Protein AF-A0AAW1C4V3-F1 (afdb_monomer)

Organism: Crotalus adamanteus (NCBI:txid8729)

Solvent-accessible surface area (backbone atoms only — not comparable to full-atom values): 16218 Å² total; per-residue (Å²): 85,80,80,90,47,71,68,59,51,56,67,64,69,39,102,79,57,59,63,46,60,39,39,24,52,66,49,47,48,76,73,85,90,44,82,65,49,53,58,52,45,25,56,38,33,76,68,64,26,44,40,34,35,17,32,69,50,97,69,70,46,20,48,95,72,82,42,87,62,58,62,60,48,71,76,59,78,68,81,72,87,81,84,70,80,82,75,85,78,47,64,56,76,26,59,37,40,73,39,30,50,23,50,64,67,54,46,45,52,49,48,56,56,48,70,70,47,79,97,59,52,72,69,55,40,55,56,52,71,70,44,62,86,83,78,56,35,73,76,71,71,81,83,58,72,88,52,48,82,76,54,53,54,68,60,49,50,30,56,76,69,64,55,86,51,70,66,59,45,48,51,54,44,62,69,46,31,16,52,54,36,26,53,25,24,54,72,50,36,55,66,36,45,50,39,42,42,76,75,68,34,59,70,61,40,42,28,102,57,36,41,23,20,52,32,36,7,22,43,65,45,26,54,72,40,40,55,48,41,50,74,72,66,37,70,62,78,51,48,25,77,85,65,46,28,26,56,55,34,6,56,78,58,65,20,61,76,40,37,56,52,42,43,76,73,67,44,78,72,54,75,67,52,49,51,50,54,50,51,52,62,66,66,76,111

Radius of gyration: 25.35 Å; Cα contacts (8 Å, |Δi|>4): 396; chains: 1; bounding box: 57×54×71 Å

Mean predicted aligned error: 16.73 Å

Structure (mmCIF, N/CA/C/O backbone):
data_AF-A0AAW1C4V3-F1
#
_entry.id   AF-A0AAW1C4V3-F1
#
loop_
_atom_site.group_PDB
_atom_site.id
_atom_site.type_symbol
_atom_site.label_atom_id
_atom_site.label_alt_id
_atom_site.label_comp_id
_atom_site.label_asym_id
_atom_site.label_entity_id
_atom_site.label_seq_id
_atom_site.pdbx_PDB_ins_code
_atom_site.Cartn_x
_atom_site.Cartn_y
_atom_site.Cartn_z
_atom_site.occupancy
_atom_site.B_iso_or_equiv
_atom_site.auth_seq_id
_atom_site.auth_comp_id
_atom_site.auth_asym_id
_atom_site.auth_atom_id
_atom_site.pdbx_PDB_model_num
ATOM 1 N N . MET A 1 1 ? -6.546 4.460 35.715 1.00 54.09 1 MET A N 1
ATOM 2 C CA . MET A 1 1 ? -6.181 3.823 37.012 1.00 54.09 1 MET A CA 1
ATOM 3 C C . MET A 1 1 ? -4.949 2.940 36.876 1.00 54.09 1 MET A C 1
ATOM 5 O O . MET A 1 1 ? -4.775 2.319 35.832 1.00 54.09 1 MET A O 1
ATOM 9 N N . GLN A 1 2 ? -4.152 2.838 37.946 1.00 54.38 2 GLN A N 1
ATOM 10 C CA . GLN A 1 2 ? -2.926 2.036 38.024 1.00 54.38 2 GLN A CA 1
ATOM 11 C C . GLN A 1 2 ? -3.160 0.802 38.910 1.00 54.38 2 GLN A C 1
ATOM 13 O O . GLN A 1 2 ? -3.511 0.934 40.081 1.00 54.38 2 GLN A O 1
ATOM 18 N N . PHE A 1 3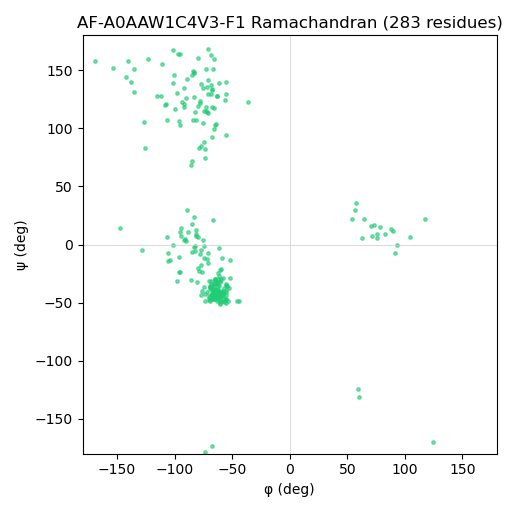 ? -2.979 -0.400 38.362 1.00 60.09 3 PHE A N 1
ATOM 19 C CA . PHE A 1 3 ? -3.093 -1.642 39.128 1.00 60.09 3 PHE A CA 1
ATOM 20 C C . PHE A 1 3 ? -1.719 -2.077 39.642 1.00 60.09 3 PHE A C 1
ATOM 22 O O . PHE A 1 3 ? -0.805 -2.289 38.848 1.00 60.09 3 PHE A O 1
ATOM 29 N N . SER A 1 4 ? -1.576 -2.231 40.961 1.00 58.94 4 SER A N 1
ATOM 30 C CA . SER A 1 4 ? -0.348 -2.739 41.591 1.00 58.94 4 SER A CA 1
ATOM 31 C C . SER A 1 4 ? -0.481 -4.176 42.108 1.00 58.94 4 SER A C 1
ATOM 33 O O . SER A 1 4 ? 0.518 -4.778 42.493 1.00 58.94 4 SER A O 1
ATOM 35 N N . SER A 1 5 ? -1.689 -4.762 42.091 1.00 67.81 5 SER A N 1
ATOM 36 C CA . SER A 1 5 ? -1.921 -6.171 42.451 1.00 67.81 5 SER A CA 1
ATOM 37 C C . SER A 1 5 ? -3.166 -6.777 41.784 1.00 67.81 5 SER A C 1
ATOM 39 O O . SER A 1 5 ? -4.162 -6.088 41.549 1.00 67.81 5 SER A O 1
ATOM 41 N N . SER A 1 6 ? -3.165 -8.099 41.561 1.00 70.00 6 SER A N 1
ATOM 42 C CA . SER A 1 6 ? -4.312 -8.840 40.998 1.00 70.00 6 SER A CA 1
ATOM 43 C C . SER A 1 6 ? -5.566 -8.792 41.885 1.00 70.00 6 SER A C 1
ATOM 45 O O . SER A 1 6 ? -6.692 -8.903 41.398 1.00 70.00 6 SER A O 1
ATOM 47 N N . LYS A 1 7 ? -5.396 -8.572 43.196 1.00 76.75 7 LYS A N 1
ATOM 48 C CA . LYS A 1 7 ? -6.498 -8.397 44.153 1.00 76.75 7 LYS A CA 1
ATOM 49 C C . LYS A 1 7 ? -7.286 -7.110 43.894 1.00 76.75 7 LYS A C 1
ATOM 51 O O . LYS A 1 7 ? -8.512 -7.138 43.937 1.00 76.75 7 LYS A O 1
ATOM 56 N N . GLN A 1 8 ? -6.601 -6.007 43.590 1.00 76.00 8 GLN A N 1
ATOM 57 C CA . GLN A 1 8 ? -7.248 -4.735 43.249 1.00 76.00 8 GLN A CA 1
ATOM 58 C C . GLN A 1 8 ? -7.999 -4.830 41.921 1.00 76.00 8 GLN A C 1
ATOM 60 O O . GLN A 1 8 ? -9.131 -4.370 41.830 1.00 76.00 8 GLN A O 1
ATOM 65 N N . VAL A 1 9 ? -7.400 -5.490 40.925 1.00 76.38 9 VAL A N 1
ATOM 66 C CA . VAL A 1 9 ? -8.031 -5.736 39.619 1.00 76.38 9 VAL A CA 1
ATOM 67 C C . VAL A 1 9 ? -9.339 -6.511 39.796 1.00 76.38 9 VAL A C 1
ATOM 69 O O . VAL A 1 9 ? -10.378 -6.083 39.306 1.00 76.38 9 VAL A O 1
ATOM 72 N N . ARG A 1 10 ? -9.323 -7.604 40.574 1.00 79.31 10 ARG A N 1
ATOM 73 C CA . ARG A 1 10 ? -10.527 -8.401 40.871 1.00 79.31 10 ARG A CA 1
ATOM 74 C C . ARG A 1 10 ? -11.606 -7.627 41.620 1.00 79.31 10 ARG A C 1
ATOM 76 O O . ARG A 1 10 ? -12.776 -7.778 41.297 1.00 79.31 10 ARG A O 1
ATOM 83 N N . ALA A 1 11 ? -11.226 -6.826 42.613 1.00 79.56 11 ALA A N 1
ATOM 84 C CA . ALA A 1 11 ? -12.180 -6.008 43.359 1.00 79.56 11 ALA A CA 1
ATOM 85 C C . ALA A 1 11 ? -12.836 -4.941 42.470 1.00 79.56 11 ALA A C 1
ATOM 87 O O . ALA A 1 11 ? -14.004 -4.620 42.649 1.00 79.56 11 ALA A O 1
ATOM 88 N N . PHE A 1 12 ? -12.094 -4.415 41.497 1.00 76.06 12 PHE A N 1
ATOM 89 C CA . PHE A 1 12 ? -12.580 -3.366 40.610 1.00 76.06 12 PHE A CA 1
ATOM 90 C C . PHE A 1 12 ? -13.461 -3.897 39.468 1.00 76.06 12 PHE A C 1
ATOM 92 O O . PHE A 1 12 ? -14.406 -3.233 39.054 1.00 76.06 12 PHE A O 1
ATOM 99 N N . LEU A 1 13 ? -13.192 -5.117 38.994 1.00 78.56 13 LEU A N 1
ATOM 100 C CA . LEU A 1 13 ? -13.956 -5.807 37.944 1.00 78.56 13 LEU A CA 1
ATOM 101 C C . LEU A 1 13 ? -15.218 -6.525 38.468 1.00 78.56 13 LEU A C 1
ATOM 103 O O . LEU A 1 13 ? -15.677 -7.493 37.865 1.00 78.56 13 LEU A O 1
ATOM 107 N N . GLN A 1 14 ? -15.769 -6.094 39.605 1.00 76.56 14 GLN A N 1
ATOM 108 C CA . GLN A 1 14 ? -16.994 -6.669 40.169 1.00 76.56 14 GLN A CA 1
ATOM 109 C C . GLN A 1 14 ? -18.251 -6.304 39.354 1.00 76.56 14 GLN A C 1
ATOM 111 O O . GLN A 1 14 ? -18.227 -5.450 38.469 1.00 76.56 14 GLN A O 1
ATOM 116 N N . SER A 1 15 ? -19.357 -6.991 39.658 1.00 63.97 15 SER A N 1
ATOM 117 C CA . SER A 1 15 ? -20.529 -7.254 38.803 1.00 63.97 15 SER A CA 1
ATOM 118 C C . SER A 1 15 ? -21.421 -6.063 38.396 1.00 63.97 15 SER A C 1
ATOM 120 O O . SER A 1 15 ? -22.570 -6.270 38.023 1.00 63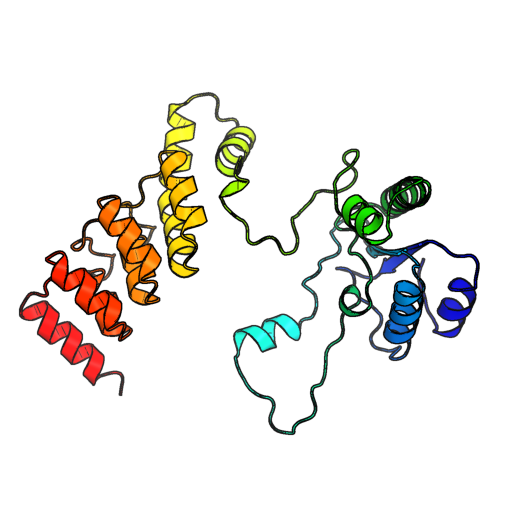.97 15 SER A O 1
ATOM 122 N N . SER A 1 16 ? -20.928 -4.829 38.436 1.00 80.19 16 SER A N 1
ATOM 123 C CA . SER A 1 16 ? -21.631 -3.634 37.937 1.00 80.19 16 SER A CA 1
ATOM 124 C C . SER A 1 16 ? -20.801 -2.784 36.972 1.00 80.19 16 SER A C 1
ATOM 126 O O . SER A 1 16 ? -21.305 -1.802 36.432 1.00 80.19 16 SER A O 1
ATOM 128 N N . MET A 1 17 ? -19.532 -3.130 36.752 1.00 87.94 17 MET A N 1
ATOM 129 C CA . MET A 1 17 ? -18.645 -2.341 35.905 1.00 87.94 17 MET A CA 1
ATOM 130 C C . MET A 1 17 ? -18.892 -2.637 34.421 1.00 87.94 17 MET A C 1
ATOM 132 O O . MET A 1 17 ? -18.679 -3.757 33.973 1.00 87.94 17 MET A O 1
ATOM 136 N N . GLU A 1 18 ? -19.285 -1.628 33.641 1.00 89.56 18 GLU A N 1
ATOM 137 C CA . GLU A 1 18 ? -19.513 -1.769 32.190 1.00 89.56 18 GLU A CA 1
ATOM 138 C C . GLU A 1 18 ? -18.301 -1.349 31.344 1.00 89.56 18 GLU A C 1
ATOM 140 O O . GLU A 1 18 ? -18.129 -1.800 30.208 1.00 89.56 18 GLU A O 1
ATOM 145 N N . GLY A 1 19 ? -17.425 -0.500 31.885 1.00 91.38 19 GLY A N 1
ATOM 146 C CA . GLY A 1 19 ? -16.186 -0.149 31.209 1.00 91.38 19 GLY A CA 1
ATOM 147 C C . GLY A 1 19 ? -15.186 0.619 32.059 1.00 91.38 19 GLY A C 1
ATOM 148 O O . GLY A 1 19 ? -15.529 1.247 33.056 1.00 91.38 19 GLY A O 1
ATOM 149 N N . ILE A 1 20 ? -13.921 0.543 31.648 1.00 91.94 20 ILE A N 1
ATOM 150 C CA . ILE A 1 20 ? -12.759 1.033 32.384 1.00 91.94 20 ILE A CA 1
ATOM 151 C C . ILE A 1 20 ? -11.795 1.740 31.434 1.00 91.94 20 ILE A C 1
ATOM 153 O O . ILE A 1 20 ? -11.514 1.241 30.345 1.00 91.94 20 ILE A O 1
ATOM 157 N N . VAL A 1 21 ? -11.218 2.852 31.896 1.00 92.69 21 VAL A N 1
ATOM 158 C CA . VAL A 1 21 ? -9.992 3.418 31.320 1.00 92.69 21 VAL A CA 1
ATOM 159 C C . VAL A 1 21 ? -8.793 2.939 32.141 1.00 92.69 21 VAL A C 1
ATOM 161 O O . VAL A 1 21 ? -8.577 3.339 33.292 1.00 92.69 21 VAL A O 1
ATOM 164 N N . LEU A 1 22 ? -8.039 2.017 31.554 1.00 90.06 22 LEU A N 1
ATOM 165 C CA . LEU A 1 22 ? -6.793 1.491 32.084 1.00 90.06 22 LEU A CA 1
ATOM 166 C C . LEU A 1 22 ? -5.661 2.447 31.707 1.00 90.06 22 LEU A C 1
ATOM 168 O O . LEU A 1 22 ? -5.491 2.754 30.534 1.00 90.06 22 LEU A O 1
ATOM 172 N N . GLU A 1 23 ? -4.873 2.890 32.685 1.00 89.75 23 GLU A N 1
ATOM 173 C CA . GLU A 1 23 ? -3.726 3.766 32.429 1.00 89.75 23 GLU A CA 1
ATOM 174 C C . GLU A 1 23 ? -2.427 2.981 32.593 1.00 89.75 23 GLU A C 1
ATOM 176 O O . GLU A 1 23 ? -2.023 2.630 33.706 1.00 89.75 23 GLU A O 1
ATOM 181 N N . THR A 1 24 ? -1.778 2.690 31.473 1.00 84.06 24 THR A N 1
ATOM 182 C CA . THR A 1 24 ? -0.553 1.889 31.395 1.00 84.06 24 THR A CA 1
ATOM 183 C C . THR A 1 24 ? 0.694 2.749 31.219 1.00 84.06 24 THR A C 1
ATOM 185 O O . THR A 1 24 ? 0.632 3.945 30.934 1.00 84.06 24 THR A O 1
ATOM 188 N N . TYR A 1 25 ? 1.862 2.135 31.398 1.00 80.19 25 TYR A N 1
ATOM 189 C CA . TYR A 1 25 ? 3.136 2.830 31.252 1.00 80.19 25 TYR A CA 1
ATOM 190 C C . TYR A 1 25 ? 3.589 2.904 29.791 1.00 80.19 25 TYR A C 1
ATOM 192 O O . TYR A 1 25 ? 3.400 1.967 29.006 1.00 80.19 25 TYR A O 1
ATOM 200 N N . GLY A 1 26 ? 4.285 3.994 29.458 1.00 81.19 26 GLY A N 1
ATOM 201 C CA . GLY A 1 26 ? 4.983 4.158 28.186 1.00 81.19 26 GLY A CA 1
ATOM 202 C C . GLY A 1 26 ? 4.041 4.053 26.989 1.00 81.19 26 GLY A C 1
ATOM 203 O O . GLY A 1 26 ? 3.052 4.770 26.901 1.00 81.19 26 GLY A O 1
ATOM 204 N N . SER A 1 27 ? 4.343 3.148 26.066 1.00 75.56 27 SER A N 1
ATOM 205 C CA . SER A 1 27 ? 3.583 2.935 24.831 1.00 75.56 27 SER A CA 1
ATOM 206 C C . SER A 1 27 ? 2.332 2.066 24.997 1.00 75.56 27 SER A C 1
ATOM 208 O O . SER A 1 27 ? 1.767 1.656 23.986 1.00 75.56 27 SER A O 1
ATOM 210 N N . GLY A 1 28 ? 1.881 1.779 26.223 1.00 76.38 28 GLY A N 1
ATOM 211 C CA . GLY A 1 28 ? 0.672 0.983 26.436 1.00 76.38 28 GLY A CA 1
ATOM 212 C C . GLY A 1 28 ? 0.865 -0.337 27.177 1.00 76.38 28 GLY A C 1
ATOM 213 O O . GLY A 1 28 ? 0.062 -1.240 26.965 1.00 76.38 28 GLY A O 1
ATOM 214 N N . ASN A 1 29 ? 1.932 -0.510 27.962 1.00 75.44 29 ASN A N 1
ATOM 215 C CA . ASN A 1 29 ? 2.383 -1.836 28.404 1.00 75.44 29 ASN A CA 1
ATOM 216 C C . ASN A 1 29 ? 1.739 -2.311 29.717 1.00 75.44 29 ASN A C 1
ATOM 218 O O . ASN A 1 29 ? 1.590 -1.543 30.671 1.00 75.44 29 ASN A O 1
ATOM 222 N N . ALA A 1 30 ? 1.441 -3.611 29.798 1.00 69.88 30 ALA A N 1
ATOM 223 C CA . ALA A 1 30 ? 1.063 -4.270 31.047 1.00 69.88 30 ALA A CA 1
ATOM 224 C C . ALA A 1 30 ? 2.300 -4.684 31.866 1.00 69.88 30 ALA A C 1
ATOM 226 O O . ALA A 1 30 ? 3.319 -5.058 31.280 1.00 69.88 30 ALA A O 1
ATOM 227 N N . PRO A 1 31 ? 2.216 -4.685 33.210 1.00 65.94 31 PRO A N 1
ATOM 228 C CA . PRO A 1 31 ? 3.229 -5.303 34.058 1.00 65.94 31 PRO A CA 1
ATOM 229 C C . PRO A 1 31 ? 3.430 -6.785 33.705 1.00 65.94 31 PRO A C 1
ATOM 231 O O . PRO A 1 31 ? 2.490 -7.576 33.737 1.00 65.94 31 PRO A O 1
ATOM 234 N N . ASN A 1 32 ? 4.670 -7.171 33.407 1.00 61.94 32 ASN A N 1
ATOM 235 C CA . ASN A 1 32 ? 5.072 -8.551 33.098 1.00 61.94 32 ASN A CA 1
ATOM 236 C C . ASN A 1 32 ? 5.307 -9.418 34.351 1.00 61.94 32 ASN A C 1
ATOM 238 O O . ASN A 1 32 ? 5.537 -10.617 34.245 1.00 61.94 32 ASN A O 1
ATOM 242 N N . ASN A 1 33 ? 5.246 -8.819 35.540 1.00 59.06 33 ASN A N 1
ATOM 243 C CA . ASN A 1 33 ? 5.406 -9.485 36.832 1.00 59.06 33 ASN A CA 1
ATOM 244 C C . ASN A 1 33 ? 4.078 -10.001 37.424 1.00 59.06 33 ASN A C 1
ATOM 246 O O . ASN A 1 33 ? 4.072 -10.524 38.537 1.00 59.06 33 ASN A O 1
ATOM 250 N N . CYS A 1 34 ? 2.956 -9.850 36.708 1.00 64.19 34 CYS A N 1
ATOM 251 C CA . CYS A 1 34 ? 1.637 -10.307 37.139 1.00 64.19 34 CYS A CA 1
ATOM 252 C C . CYS A 1 34 ? 1.005 -11.208 36.059 1.00 64.19 34 CYS A C 1
ATOM 254 O O . CYS A 1 34 ? 0.211 -10.722 35.253 1.00 64.19 34 CYS A O 1
ATOM 256 N N . PRO A 1 35 ? 1.344 -12.511 36.018 1.00 63.28 35 PRO A N 1
ATOM 257 C CA . PRO A 1 35 ? 0.886 -13.418 34.960 1.00 63.28 35 PRO A CA 1
ATOM 258 C C . PRO A 1 35 ? -0.644 -13.551 34.900 1.00 63.28 35 PRO A C 1
ATOM 260 O O . PRO A 1 35 ? -1.210 -13.658 33.822 1.00 63.28 35 PRO A O 1
ATOM 263 N N . GLU A 1 36 ? -1.333 -13.434 36.039 1.00 77.56 36 GLU A N 1
ATOM 264 C CA . GLU A 1 36 ? -2.801 -13.498 36.108 1.00 77.56 36 GLU A CA 1
ATOM 265 C C . GLU A 1 36 ? -3.512 -12.236 35.583 1.00 77.56 36 GLU A C 1
ATOM 267 O O . GLU A 1 36 ? -4.736 -12.229 35.449 1.00 77.56 36 GLU A O 1
ATOM 272 N N . LEU A 1 37 ? -2.792 -11.133 35.340 1.00 78.69 37 LEU A N 1
ATOM 273 C CA . LEU A 1 37 ? -3.410 -9.863 34.955 1.00 78.69 37 LEU A CA 1
ATOM 274 C C . LEU A 1 37 ? -4.115 -9.966 33.600 1.00 78.69 37 LEU A C 1
ATOM 276 O O . LEU A 1 37 ? -5.249 -9.508 33.475 1.00 78.69 37 LEU A O 1
ATOM 280 N N . LEU A 1 38 ? -3.464 -10.570 32.604 1.00 79.06 38 LEU A N 1
ATOM 281 C CA . LEU A 1 38 ? -4.043 -10.730 31.268 1.00 79.06 38 LEU A CA 1
ATOM 282 C C . LEU A 1 38 ? -5.283 -11.626 31.306 1.00 79.06 38 LEU A C 1
ATOM 284 O O . LEU A 1 38 ? -6.299 -11.261 30.721 1.00 79.06 38 LEU A O 1
ATOM 288 N N . ASP A 1 39 ? -5.251 -12.710 32.082 1.00 83.44 39 ASP A N 1
ATOM 289 C CA . ASP A 1 39 ? -6.407 -13.589 32.287 1.00 83.44 39 ASP A CA 1
ATOM 290 C C . ASP A 1 39 ? -7.585 -12.866 32.947 1.00 83.44 39 ASP A C 1
ATOM 292 O O . ASP A 1 39 ? -8.742 -13.091 32.592 1.00 83.44 39 ASP A O 1
ATOM 296 N N . LEU A 1 40 ? -7.316 -11.991 33.919 1.00 85.75 40 LEU A N 1
ATOM 297 C CA . LEU A 1 40 ? -8.353 -11.194 34.575 1.00 85.75 40 LEU A CA 1
ATOM 298 C C . LEU A 1 40 ? -8.987 -10.183 33.621 1.00 85.75 40 LEU A C 1
ATOM 300 O O . LEU A 1 40 ? -10.210 -10.044 33.601 1.00 85.75 40 LEU A O 1
ATOM 304 N N . LEU A 1 41 ? -8.165 -9.499 32.825 1.00 86.56 41 LEU A N 1
ATOM 305 C CA . LEU A 1 41 ? -8.641 -8.556 31.815 1.00 86.56 41 LEU A CA 1
ATOM 306 C C . LEU A 1 41 ? -9.434 -9.280 30.723 1.00 86.56 41 LEU A C 1
ATOM 308 O O . LEU A 1 41 ? -10.502 -8.803 30.353 1.00 86.56 41 LEU A O 1
ATOM 312 N N . ARG A 1 42 ? -8.976 -10.459 30.288 1.00 87.31 42 ARG A N 1
ATOM 313 C CA . ARG A 1 42 ? -9.677 -11.328 29.334 1.00 87.31 42 ARG A CA 1
ATOM 314 C C . ARG A 1 42 ? -11.038 -11.765 29.864 1.00 87.31 42 ARG A C 1
ATOM 316 O O . ARG A 1 42 ? -12.048 -11.551 29.212 1.00 87.31 42 ARG A O 1
ATOM 323 N N . LYS A 1 43 ? -11.104 -12.277 31.096 1.00 89.00 43 LYS A N 1
ATOM 324 C CA . LYS A 1 43 ? -12.384 -12.653 31.725 1.00 89.00 43 LYS A CA 1
ATOM 325 C C . LYS A 1 43 ? -13.364 -11.485 31.799 1.00 89.00 43 LYS A C 1
ATOM 327 O O . LYS A 1 43 ? -14.564 -11.680 31.621 1.00 89.00 43 LYS A O 1
ATOM 332 N N . ALA A 1 44 ? -12.869 -10.278 32.059 1.00 88.81 44 ALA A N 1
ATOM 333 C CA . ALA A 1 44 ? -13.705 -9.087 32.069 1.00 88.81 44 ALA A CA 1
ATOM 334 C C . ALA A 1 44 ? -14.190 -8.698 30.668 1.00 88.81 44 ALA A C 1
ATOM 336 O O . ALA A 1 44 ? -15.374 -8.412 30.500 1.00 88.81 44 ALA A O 1
ATOM 337 N N . THR A 1 45 ? -13.321 -8.725 29.658 1.00 88.50 45 THR A N 1
ATOM 338 C CA . THR A 1 45 ? -13.711 -8.403 28.279 1.00 88.50 45 THR A CA 1
ATOM 339 C C . THR A 1 45 ? -14.667 -9.446 27.697 1.00 88.50 45 THR A C 1
ATOM 341 O O . THR A 1 45 ? -15.622 -9.062 27.020 1.00 88.50 45 THR A O 1
ATOM 344 N N . ASP A 1 46 ? -14.491 -10.724 28.042 1.00 88.81 46 ASP A N 1
ATOM 345 C CA . ASP A 1 46 ? -15.417 -11.824 27.731 1.00 88.81 46 ASP A CA 1
ATOM 346 C C . ASP A 1 46 ? -16.773 -11.653 28.440 1.00 88.81 46 ASP A C 1
ATOM 348 O O . ASP A 1 46 ? -17.815 -12.040 27.914 1.00 88.81 46 ASP A O 1
ATOM 352 N N . SER A 1 47 ? -16.780 -11.001 29.607 1.00 87.69 47 SER A N 1
ATOM 353 C CA . SER A 1 47 ? -17.993 -10.623 30.350 1.00 87.69 47 SER A CA 1
ATOM 354 C C . SER A 1 47 ? -18.597 -9.286 29.888 1.00 87.69 47 SER A C 1
ATOM 356 O O . SER A 1 47 ? -19.409 -8.698 30.598 1.00 87.69 47 SER A O 1
ATOM 358 N N . ASN A 1 48 ? -18.225 -8.803 28.697 1.00 88.31 48 ASN A N 1
ATOM 359 C CA . ASN A 1 48 ? -18.669 -7.542 28.089 1.00 88.31 48 ASN A CA 1
ATOM 360 C C . ASN A 1 48 ? -18.253 -6.256 28.828 1.00 88.31 48 ASN A C 1
ATOM 362 O O . ASN A 1 48 ? -18.852 -5.202 28.605 1.00 88.31 48 ASN A O 1
ATOM 366 N N . VAL A 1 49 ? -17.202 -6.292 29.650 1.00 90.31 49 VAL A N 1
ATOM 367 C CA . VAL A 1 49 ? -16.593 -5.067 30.187 1.00 90.31 49 VAL A CA 1
ATOM 368 C C . VAL A 1 49 ? -15.712 -4.437 29.111 1.00 90.31 49 VAL A C 1
ATOM 370 O O . VAL A 1 49 ? -14.785 -5.061 28.589 1.00 90.31 49 VAL A O 1
ATOM 373 N N . VAL A 1 50 ? -15.972 -3.178 28.765 1.00 91.19 50 VAL A N 1
ATOM 374 C CA . VAL A 1 50 ? -15.144 -2.444 27.800 1.00 91.19 50 VAL A CA 1
ATOM 375 C C . VAL A 1 50 ? -13.909 -1.885 28.494 1.00 91.19 50 VAL A C 1
ATOM 377 O O . VAL A 1 50 ? -14.015 -0.969 29.302 1.00 91.19 50 VAL A O 1
ATOM 380 N N . ILE A 1 51 ? -12.722 -2.372 28.143 1.00 91.00 51 ILE A N 1
ATOM 381 C CA . ILE A 1 51 ? -11.466 -1.870 28.713 1.00 91.00 51 ILE A CA 1
ATOM 382 C C . ILE A 1 51 ? -10.718 -1.074 27.649 1.00 91.00 51 ILE A C 1
ATOM 384 O O . ILE A 1 51 ? -10.366 -1.614 26.601 1.00 91.00 51 ILE A O 1
ATOM 388 N N . LEU A 1 52 ? -10.475 0.204 27.924 1.00 91.25 52 LEU A N 1
ATOM 389 C CA . LEU A 1 52 ? -9.775 1.127 27.041 1.00 91.25 52 LEU A CA 1
ATOM 390 C C . LEU A 1 52 ? -8.422 1.508 27.648 1.00 91.25 52 LEU A C 1
ATOM 392 O O . LEU A 1 52 ? -8.359 1.897 28.808 1.00 91.25 52 LEU A O 1
ATOM 396 N N . ASN A 1 53 ? -7.341 1.371 26.888 1.00 89.94 53 ASN A N 1
ATOM 397 C CA . ASN A 1 53 ? -5.977 1.576 27.360 1.00 89.94 53 ASN A CA 1
ATOM 398 C C . ASN A 1 53 ? -5.446 2.958 26.967 1.00 89.94 53 ASN A C 1
ATOM 400 O O . ASN A 1 53 ? -5.253 3.222 25.782 1.00 89.94 53 ASN A O 1
ATOM 404 N N . CYS A 1 54 ? -5.147 3.797 27.950 1.00 89.75 54 CYS A N 1
ATOM 405 C CA . CYS A 1 54 ? -4.449 5.069 27.794 1.00 89.75 54 CYS A CA 1
ATOM 406 C C . CYS A 1 54 ? -3.054 4.986 28.414 1.00 89.75 54 CYS A C 1
ATOM 408 O O . CYS A 1 54 ? -2.803 4.187 29.313 1.00 89.75 54 CYS A O 1
ATOM 410 N N . THR A 1 55 ? -2.135 5.824 27.944 1.00 86.88 55 THR A N 1
ATOM 411 C CA . THR A 1 55 ? -0.821 5.957 28.574 1.00 86.88 55 THR A CA 1
ATOM 412 C C . THR A 1 55 ? -0.883 6.953 29.730 1.00 86.88 55 THR A C 1
ATOM 414 O O . THR A 1 55 ? -1.612 7.939 29.664 1.00 86.88 55 THR A O 1
ATOM 417 N N . GLN A 1 56 ? -0.096 6.712 30.777 1.00 85.75 56 GLN A N 1
ATOM 418 C CA . GLN A 1 56 ? 0.160 7.675 31.856 1.00 85.75 56 GLN A CA 1
ATOM 419 C C . GLN A 1 56 ? 1.035 8.852 31.395 1.00 85.75 56 GLN A C 1
ATOM 421 O O . GLN A 1 56 ? 1.153 9.861 32.089 1.00 85.75 56 GLN A O 1
ATOM 426 N N . CYS A 1 57 ? 1.716 8.721 30.255 1.00 82.50 57 CYS A N 1
ATOM 427 C CA . CYS A 1 57 ? 2.570 9.776 29.733 1.00 82.50 57 CYS A CA 1
ATOM 428 C C . CYS A 1 57 ? 1.729 10.981 29.288 1.00 82.50 57 CYS A C 1
ATOM 430 O O . CYS A 1 57 ? 0.770 10.830 28.539 1.00 82.50 57 CYS A O 1
ATOM 432 N N . LEU A 1 58 ? 2.153 12.195 29.667 1.00 80.56 58 LEU A N 1
ATOM 433 C CA . LEU A 1 58 ? 1.495 13.448 29.261 1.00 80.56 58 LEU A CA 1
ATOM 434 C C . LEU A 1 58 ? 1.428 13.623 27.731 1.00 80.56 58 LEU A C 1
ATOM 436 O O . LEU A 1 58 ? 0.552 14.308 27.212 1.00 80.56 58 LEU A O 1
ATOM 440 N N . ARG A 1 59 ? 2.394 13.046 27.011 1.00 77.88 59 ARG A N 1
ATOM 441 C CA . ARG A 1 59 ? 2.474 13.042 25.549 1.00 77.88 59 ARG A CA 1
ATOM 442 C C . ARG A 1 59 ? 2.837 11.649 25.063 1.00 77.88 59 ARG A C 1
ATOM 444 O O . ARG A 1 59 ? 3.586 10.937 25.732 1.00 77.88 59 ARG A O 1
ATOM 451 N N . GLY A 1 60 ? 2.383 11.318 23.862 1.00 76.94 60 GLY A N 1
ATOM 452 C CA . GLY A 1 60 ? 2.641 10.036 23.220 1.00 76.94 60 GLY A CA 1
ATOM 453 C C . GLY A 1 60 ? 1.343 9.349 22.826 1.00 76.94 60 GLY A C 1
ATOM 454 O O . GLY A 1 60 ? 0.274 9.948 22.861 1.00 76.94 60 GLY A O 1
ATOM 455 N N . SER A 1 61 ? 1.454 8.091 22.420 1.00 80.19 61 SER A N 1
ATOM 456 C CA . SER A 1 61 ? 0.318 7.288 21.987 1.00 80.19 61 SER A CA 1
ATOM 457 C C . SER A 1 61 ? 0.493 5.854 22.468 1.00 80.19 61 SER A C 1
ATOM 459 O O . SER A 1 61 ? 1.613 5.334 22.506 1.00 80.19 61 SER A O 1
ATOM 461 N N . VAL A 1 62 ? -0.616 5.216 22.831 1.00 78.94 62 VAL A N 1
ATOM 462 C CA . VAL A 1 62 ? -0.670 3.776 23.067 1.00 78.94 62 VAL A CA 1
ATOM 463 C C . VAL A 1 62 ? -0.549 3.063 21.723 1.00 78.94 62 VAL A C 1
ATOM 465 O O . VAL A 1 62 ? -1.431 3.159 20.871 1.00 78.94 62 VAL A O 1
ATOM 468 N N . SER A 1 63 ? 0.558 2.345 21.539 1.00 68.62 63 SER A N 1
ATOM 469 C CA . SER A 1 63 ? 0.853 1.580 20.332 1.00 68.62 63 SER A CA 1
ATOM 470 C C . SER A 1 63 ? 0.355 0.148 20.468 1.00 68.62 63 SER A C 1
ATOM 472 O O . SER A 1 63 ? 0.614 -0.536 21.454 1.00 68.62 63 SER A O 1
ATOM 474 N N . SER A 1 64 ? -0.295 -0.343 19.420 1.00 61.38 64 SER A N 1
ATOM 475 C CA . SER A 1 64 ? -0.672 -1.751 19.277 1.00 61.38 64 SER A CA 1
ATOM 476 C C . SER A 1 64 ? 0.499 -2.692 18.995 1.00 61.38 64 SER A C 1
ATOM 478 O O . SER A 1 64 ? 0.320 -3.906 18.997 1.00 61.38 64 SER A O 1
ATOM 480 N N . VAL A 1 65 ? 1.672 -2.147 18.657 1.00 51.84 65 VAL A N 1
ATOM 481 C CA . VAL A 1 65 ? 2.795 -2.907 18.078 1.00 51.84 65 VAL A CA 1
ATOM 482 C C . VAL A 1 65 ? 3.877 -3.216 19.115 1.00 51.84 65 VAL A C 1
ATOM 484 O O . VAL A 1 65 ? 4.862 -3.885 18.821 1.00 51.84 65 VAL A O 1
ATOM 487 N N . TYR A 1 66 ? 3.711 -2.786 20.367 1.00 50.50 66 TYR A N 1
ATOM 488 C CA . TYR A 1 66 ? 4.765 -2.936 21.364 1.00 50.50 66 TYR A CA 1
ATOM 489 C C . TYR A 1 66 ? 4.749 -4.310 22.047 1.00 50.50 66 TYR A C 1
ATOM 491 O O . TYR A 1 66 ? 4.431 -4.464 23.219 1.00 50.50 66 TYR A O 1
ATOM 499 N N . ALA A 1 67 ? 5.149 -5.328 21.294 1.00 46.97 67 ALA A N 1
ATOM 500 C CA . ALA A 1 67 ? 5.840 -6.471 21.859 1.00 46.97 67 ALA A CA 1
ATOM 501 C C . ALA A 1 67 ? 7.130 -6.627 21.063 1.00 46.97 67 ALA A C 1
ATOM 503 O O . ALA A 1 67 ? 7.121 -7.128 19.940 1.00 46.97 67 ALA A O 1
ATOM 504 N N . THR A 1 68 ? 8.250 -6.238 21.671 1.00 38.41 68 THR A N 1
ATOM 505 C CA . THR A 1 68 ? 9.611 -6.408 21.138 1.00 38.41 68 THR A CA 1
ATOM 506 C C . THR A 1 68 ? 9.901 -7.864 20.714 1.00 38.41 68 THR A C 1
ATOM 508 O O . THR A 1 68 ? 10.856 -8.115 19.992 1.00 38.41 68 THR A O 1
ATOM 511 N N . GLY A 1 69 ? 9.054 -8.831 21.097 1.00 37.78 69 GLY A N 1
ATOM 512 C CA . GLY A 1 69 ? 9.080 -10.213 20.611 1.00 37.78 69 GLY A CA 1
ATOM 513 C C . GLY A 1 69 ? 8.151 -10.564 19.432 1.00 37.78 69 GLY A C 1
ATOM 514 O O . GLY A 1 69 ? 8.478 -11.503 18.717 1.00 37.78 69 GLY A O 1
ATOM 515 N N . LYS A 1 70 ? 7.043 -9.848 19.160 1.00 39.09 70 LYS A N 1
ATOM 516 C CA . LYS A 1 70 ? 6.136 -10.175 18.030 1.00 39.09 70 LYS A CA 1
ATOM 517 C C . LYS A 1 70 ? 6.786 -9.791 16.694 1.00 39.09 70 LYS A C 1
ATOM 519 O O . LYS A 1 70 ? 6.872 -10.630 15.804 1.00 39.09 70 LYS A O 1
ATOM 524 N N . GLU A 1 71 ? 7.326 -8.577 16.560 1.00 36.19 71 GLU A N 1
ATOM 525 C CA . GLU A 1 71 ? 7.978 -8.138 15.309 1.00 36.19 71 GLU A CA 1
ATOM 526 C C . GLU A 1 71 ? 9.237 -8.950 14.963 1.00 36.19 71 GLU A C 1
ATOM 528 O O . GLU A 1 71 ? 9.424 -9.331 13.807 1.00 36.19 71 GLU A O 1
ATOM 533 N N . ILE A 1 72 ? 10.077 -9.280 15.954 1.00 33.00 72 ILE A N 1
ATOM 534 C CA . ILE A 1 72 ? 11.304 -10.067 15.730 1.00 33.00 72 ILE A CA 1
ATOM 535 C C . ILE A 1 72 ? 10.978 -11.499 15.276 1.00 33.00 72 ILE A C 1
ATOM 537 O O . ILE A 1 72 ? 11.726 -12.072 14.481 1.00 33.00 72 ILE A O 1
ATOM 541 N N . PHE A 1 73 ? 9.867 -12.075 15.743 1.00 34.03 73 PHE A N 1
ATOM 542 C CA . PHE A 1 73 ? 9.461 -13.434 15.383 1.00 34.03 73 PHE A CA 1
ATOM 543 C C . PHE A 1 73 ? 8.846 -13.502 13.976 1.00 34.03 73 PHE A C 1
ATOM 545 O O . PHE A 1 73 ? 9.228 -14.360 13.178 1.00 34.03 73 PHE A O 1
ATOM 552 N N . TRP A 1 74 ? 7.980 -12.542 13.624 1.00 33.38 74 TRP A N 1
ATOM 553 C CA . TRP A 1 74 ? 7.391 -12.436 12.281 1.00 33.38 74 TRP A CA 1
ATOM 554 C C . TRP A 1 74 ? 8.430 -12.147 11.186 1.00 33.38 74 TRP A C 1
ATOM 556 O O . TRP A 1 74 ? 8.291 -12.653 10.075 1.00 33.38 74 TRP A O 1
ATOM 566 N N . LEU A 1 75 ? 9.496 -11.395 11.484 1.00 33.47 75 LEU A N 1
ATOM 567 C CA . LEU A 1 75 ? 10.555 -11.090 10.510 1.00 33.47 75 LEU A CA 1
ATOM 568 C C . LEU A 1 75 ? 11.539 -12.242 10.261 1.00 33.47 75 LEU A C 1
ATOM 570 O O . LEU A 1 75 ? 12.257 -12.209 9.263 1.00 33.47 75 LEU A O 1
ATOM 574 N N . LYS A 1 76 ? 11.605 -13.247 11.145 1.00 32.00 76 LYS A N 1
ATOM 575 C CA . LYS A 1 76 ? 12.625 -14.306 11.063 1.00 32.00 76 LYS A CA 1
ATOM 576 C C . LYS A 1 76 ? 12.135 -15.652 10.537 1.00 32.00 76 LYS A C 1
ATOM 578 O O . LYS A 1 76 ? 12.983 -16.479 10.224 1.00 32.00 76 LYS A O 1
ATOM 583 N N . GLY A 1 77 ? 10.825 -15.895 10.434 1.00 37.50 77 GLY A N 1
ATOM 584 C CA . GLY A 1 77 ? 10.288 -17.146 9.871 1.00 37.50 77 GLY A CA 1
ATOM 585 C C . GLY A 1 77 ? 10.819 -18.435 10.526 1.00 37.50 77 GLY A C 1
ATOM 586 O O . GLY A 1 77 ? 10.816 -19.486 9.891 1.00 37.50 77 GLY A O 1
ATOM 587 N N . LEU A 1 78 ? 11.317 -18.361 11.765 1.00 35.78 78 LEU A N 1
ATOM 588 C CA . LEU A 1 78 ? 11.958 -19.478 12.459 1.00 35.78 78 LEU A CA 1
ATOM 589 C C . LEU A 1 78 ? 10.914 -20.255 13.277 1.00 35.78 78 LEU A C 1
ATOM 591 O O . LEU A 1 78 ? 10.314 -19.667 14.179 1.00 35.78 78 LEU A O 1
ATOM 595 N N . PRO A 1 79 ? 10.712 -21.564 13.039 1.00 37.97 79 PRO A N 1
ATOM 596 C CA . PRO A 1 79 ? 10.010 -22.408 13.995 1.00 37.97 79 PRO A CA 1
ATOM 597 C C . PRO A 1 79 ? 10.869 -22.556 15.260 1.00 37.97 79 PRO A C 1
ATOM 599 O O . PRO A 1 79 ? 12.072 -22.812 15.180 1.00 37.97 79 PRO A O 1
ATOM 602 N N . LEU A 1 80 ? 10.262 -22.381 16.438 1.00 40.69 80 LEU A N 1
ATOM 603 C CA . LEU A 1 80 ? 10.938 -22.611 17.715 1.00 40.69 80 LEU A CA 1
ATOM 604 C C . LEU A 1 80 ? 11.259 -24.100 17.847 1.00 40.69 80 LEU A C 1
ATOM 606 O O . LEU A 1 80 ? 10.364 -24.945 17.911 1.00 40.69 80 LEU A O 1
ATOM 610 N N . ALA A 1 81 ? 12.551 -24.412 17.931 1.00 36.34 81 ALA A N 1
ATOM 611 C CA . ALA A 1 81 ? 12.985 -25.672 18.499 1.00 36.34 81 ALA A CA 1
ATOM 612 C C . ALA A 1 81 ? 12.376 -25.772 19.909 1.00 36.34 81 ALA A C 1
ATOM 614 O O . ALA A 1 81 ? 12.506 -24.837 20.700 1.00 36.34 81 ALA A O 1
ATOM 615 N N . ASN A 1 82 ? 11.724 -26.904 20.194 1.00 32.25 82 ASN A N 1
ATOM 616 C CA . ASN A 1 82 ? 11.246 -27.367 21.509 1.00 32.25 82 ASN A CA 1
ATOM 617 C C . ASN A 1 82 ? 9.736 -27.269 21.795 1.00 32.25 82 ASN A C 1
ATOM 619 O O . ASN A 1 82 ? 9.342 -27.588 22.911 1.00 32.25 82 ASN A O 1
ATOM 623 N N . GLY A 1 83 ? 8.871 -26.909 20.839 1.00 35.09 83 GLY A N 1
ATOM 624 C CA . GLY A 1 83 ? 7.416 -27.141 20.967 1.00 35.09 83 GLY A CA 1
ATOM 625 C C . GLY A 1 83 ? 6.687 -26.420 22.117 1.00 35.09 83 GLY A C 1
ATOM 626 O O . GLY A 1 83 ? 5.494 -26.635 22.297 1.00 35.09 83 GLY A O 1
ATOM 627 N N . CYS A 1 84 ? 7.363 -25.547 22.868 1.00 33.31 84 CYS A N 1
ATOM 628 C CA . CYS A 1 84 ? 6.737 -24.591 23.774 1.00 33.31 84 CYS A CA 1
ATOM 629 C C . CYS A 1 84 ? 6.580 -23.261 23.034 1.00 33.31 84 CYS A C 1
ATOM 631 O O . CYS A 1 84 ? 7.546 -22.515 22.869 1.00 33.31 84 CYS A O 1
ATOM 633 N N . GLU A 1 85 ? 5.364 -22.963 22.581 1.00 35.97 85 GLU A N 1
ATOM 634 C CA . GLU A 1 85 ? 4.993 -21.604 22.196 1.00 35.97 85 GLU A CA 1
ATOM 635 C C . GLU A 1 85 ? 5.037 -20.722 23.447 1.00 35.97 85 GLU A C 1
ATOM 637 O O . GLU A 1 85 ? 4.130 -20.747 24.277 1.00 35.97 85 GLU A O 1
ATOM 642 N N . THR A 1 86 ? 6.082 -19.912 23.608 1.00 35.12 86 THR A N 1
ATOM 643 C CA . THR A 1 86 ? 5.999 -18.766 24.516 1.00 35.12 86 THR A CA 1
ATOM 644 C C . THR A 1 86 ? 5.121 -17.725 23.827 1.00 35.12 86 THR A C 1
ATOM 646 O O . THR A 1 86 ? 5.615 -16.836 23.133 1.00 35.12 86 THR A O 1
ATOM 649 N N . VAL A 1 87 ? 3.799 -17.873 23.938 1.00 40.59 87 VAL A N 1
ATOM 650 C CA . VAL A 1 87 ? 2.849 -16.878 23.435 1.00 40.59 87 VAL A CA 1
ATOM 651 C C . VAL A 1 87 ? 3.072 -15.604 24.246 1.00 40.59 87 VAL A C 1
ATOM 653 O O . VAL A 1 87 ? 2.703 -15.515 25.414 1.00 40.59 87 VAL A O 1
ATOM 656 N N . ILE A 1 88 ? 3.736 -14.613 23.650 1.00 49.84 88 ILE A N 1
ATOM 657 C CA . ILE A 1 88 ? 3.818 -13.273 24.234 1.00 49.84 88 ILE A CA 1
ATOM 658 C C . ILE A 1 88 ? 2.443 -12.633 24.020 1.00 49.84 88 ILE A C 1
ATOM 660 O O . ILE A 1 88 ? 2.189 -12.007 22.989 1.00 49.84 88 ILE A O 1
ATOM 664 N N . GLU A 1 89 ? 1.535 -12.862 24.969 1.00 59.47 89 GLU A N 1
ATOM 665 C CA . GLU A 1 89 ? 0.203 -12.264 24.967 1.00 59.47 89 GLU A CA 1
ATOM 666 C C . GLU A 1 89 ? 0.283 -10.763 25.268 1.00 59.47 89 GLU A C 1
ATOM 668 O O . GLU A 1 89 ? 0.911 -10.314 26.228 1.00 59.47 89 GLU A O 1
ATOM 673 N N . THR A 1 90 ? -0.365 -9.967 24.423 1.00 73.44 90 THR A N 1
ATOM 674 C CA . THR A 1 90 ? -0.495 -8.516 24.581 1.00 73.44 90 THR A CA 1
ATOM 675 C C . THR A 1 90 ? -1.829 -8.159 25.238 1.00 73.44 90 THR A C 1
ATOM 677 O O . THR A 1 90 ? -2.778 -8.940 25.229 1.00 73.44 90 THR A O 1
ATOM 680 N N . LEU A 1 91 ? -1.957 -6.929 25.749 1.00 78.62 91 LEU A N 1
ATOM 681 C CA . LEU A 1 91 ? -3.243 -6.417 26.248 1.00 78.62 91 LEU A CA 1
ATOM 682 C C . LEU A 1 91 ? -4.356 -6.488 25.190 1.00 78.62 91 LEU A C 1
ATOM 684 O O . LEU A 1 91 ? -5.509 -6.751 25.524 1.00 78.62 91 LEU A O 1
ATOM 688 N N . MET A 1 92 ? -4.012 -6.299 23.913 1.00 78.44 92 MET A N 1
ATOM 689 C CA . MET A 1 92 ? -4.967 -6.434 22.812 1.00 78.44 92 MET A CA 1
ATOM 690 C C . MET A 1 92 ? -5.429 -7.877 22.627 1.00 78.44 92 MET A C 1
ATOM 692 O O . MET A 1 92 ? -6.611 -8.100 22.374 1.00 78.44 92 MET A O 1
ATOM 696 N N . ASP A 1 93 ? -4.531 -8.851 22.810 1.00 78.50 93 ASP A N 1
ATOM 697 C CA . ASP A 1 93 ? -4.898 -10.268 22.773 1.00 78.50 93 ASP A CA 1
ATOM 698 C C . ASP A 1 93 ? -5.892 -10.598 23.905 1.00 78.50 93 ASP A C 1
ATOM 700 O O . ASP A 1 93 ? -6.761 -11.441 23.706 1.00 78.50 93 ASP A O 1
ATOM 704 N N . ALA A 1 94 ? -5.839 -9.889 25.044 1.00 80.69 94 ALA A N 1
ATOM 705 C CA . ALA A 1 94 ? -6.812 -9.958 26.148 1.00 80.69 94 ALA A CA 1
ATOM 706 C C . ALA A 1 94 ? -8.097 -9.122 25.925 1.00 80.69 94 ALA A C 1
ATOM 708 O O . ALA A 1 94 ? -8.911 -8.954 26.836 1.00 80.69 94 ALA A O 1
ATOM 709 N N . GLY A 1 95 ? -8.301 -8.576 24.722 1.00 83.00 95 GLY A N 1
ATOM 710 C CA . GLY A 1 95 ? -9.504 -7.827 24.348 1.00 83.00 95 GLY A CA 1
ATOM 711 C C . GLY A 1 95 ? -9.517 -6.356 24.779 1.00 83.00 95 GLY A C 1
ATOM 712 O O . GLY A 1 95 ? -10.553 -5.699 24.635 1.00 83.00 95 GLY A O 1
ATOM 713 N N . VAL A 1 96 ? -8.399 -5.827 25.287 1.00 87.25 96 VAL A N 1
ATOM 714 C CA . VAL A 1 96 ? -8.257 -4.412 25.660 1.00 87.25 96 VAL A CA 1
ATOM 715 C C . VAL A 1 96 ? -8.094 -3.546 24.409 1.00 87.25 96 VAL A C 1
ATOM 717 O O . VAL A 1 96 ? -7.319 -3.853 23.504 1.00 87.25 96 VAL A O 1
ATOM 720 N N . ILE A 1 97 ? -8.820 -2.432 24.362 1.00 88.38 97 ILE A N 1
ATOM 721 C CA . ILE A 1 97 ? -8.868 -1.519 23.218 1.00 88.38 97 ILE A CA 1
ATOM 722 C C . ILE A 1 97 ? -7.774 -0.454 23.373 1.00 88.38 97 ILE A C 1
ATOM 724 O O . ILE A 1 97 ? -7.754 0.225 24.399 1.00 88.38 97 ILE A O 1
ATOM 728 N N . PRO A 1 98 ? -6.877 -0.248 22.393 1.00 86.88 98 PRO A N 1
ATOM 729 C CA . PRO A 1 98 ? -5.901 0.835 22.455 1.00 86.88 98 PRO A CA 1
ATOM 730 C C . PRO A 1 98 ? -6.600 2.196 22.331 1.00 86.88 98 PRO A C 1
ATOM 732 O O . PRO A 1 98 ? -7.378 2.427 21.410 1.00 86.88 98 PRO A O 1
ATOM 735 N N . GLY A 1 99 ? -6.305 3.111 23.250 1.00 86.38 99 GLY A N 1
ATOM 736 C CA . GLY A 1 99 ? -6.847 4.470 23.272 1.00 86.38 99 GLY A CA 1
ATOM 737 C C . GLY A 1 99 ? -6.109 5.459 22.366 1.00 86.38 99 GLY A C 1
ATOM 738 O O . GLY A 1 99 ? -6.511 6.615 22.286 1.00 86.38 99 GLY A O 1
ATOM 739 N N . GLY A 1 100 ? -5.043 5.026 21.682 1.00 86.25 100 GLY A N 1
ATOM 740 C CA . GLY A 1 100 ? -4.227 5.891 20.833 1.00 86.25 100 GLY A CA 1
ATOM 741 C C . GLY A 1 100 ? -3.599 7.036 21.627 1.00 86.25 100 GLY A C 1
ATOM 742 O O . GLY A 1 100 ? -2.988 6.809 22.670 1.00 86.25 100 GLY A O 1
ATOM 743 N N . ASP A 1 101 ? -3.719 8.256 21.113 1.00 86.75 101 ASP A N 1
ATOM 744 C CA . ASP A 1 101 ? -3.255 9.503 21.738 1.00 86.75 101 ASP A CA 1
ATOM 745 C C . ASP A 1 101 ? -4.348 10.234 22.547 1.00 86.75 101 ASP A C 1
ATOM 747 O O . ASP A 1 101 ? -4.167 11.398 22.903 1.00 86.75 101 ASP A O 1
ATOM 751 N N . MET A 1 102 ? -5.475 9.574 22.865 1.00 90.94 102 MET A N 1
ATOM 752 C CA . MET A 1 102 ? -6.496 10.162 23.743 1.00 90.94 102 MET A CA 1
ATOM 753 C C . MET A 1 102 ? -5.929 10.452 25.132 1.00 90.94 102 MET A C 1
ATOM 755 O O . MET A 1 102 ? -5.274 9.595 25.736 1.00 90.94 102 MET A O 1
ATOM 759 N N . THR A 1 103 ? -6.293 11.607 25.696 1.00 91.25 103 THR A N 1
ATOM 760 C CA . THR A 1 103 ? -6.097 11.838 27.132 1.00 91.25 103 THR A CA 1
ATOM 761 C C . THR A 1 103 ? -7.004 10.900 27.942 1.00 91.25 103 THR A C 1
ATOM 763 O O . THR A 1 103 ? -8.090 10.541 27.465 1.00 91.25 103 THR A O 1
ATOM 766 N N . PRO A 1 104 ? -6.616 10.497 29.166 1.00 92.31 104 PRO A N 1
ATOM 767 C CA . PRO A 1 104 ? -7.452 9.651 30.018 1.00 92.31 104 PRO A CA 1
ATOM 768 C C . PRO A 1 104 ? -8.861 10.219 30.261 1.00 92.31 104 PRO A C 1
ATOM 770 O O . PRO A 1 104 ? -9.838 9.470 30.280 1.00 92.31 104 PRO A O 1
ATOM 773 N N . GLU A 1 105 ? -8.998 11.541 30.383 1.00 94.19 105 GLU A N 1
ATOM 774 C CA . GLU A 1 105 ? -10.282 12.225 30.575 1.00 94.19 105 GLU A CA 1
ATOM 775 C C . GLU A 1 105 ? -11.155 12.140 29.322 1.00 94.19 105 GLU A C 1
ATOM 777 O O . GLU A 1 105 ? -12.350 11.844 29.408 1.00 94.19 105 GLU A O 1
ATOM 782 N N . ALA A 1 106 ? -10.560 12.356 28.145 1.00 94.12 106 ALA A N 1
ATOM 783 C CA . ALA A 1 106 ? -11.260 12.245 26.873 1.00 94.12 106 ALA A CA 1
ATOM 784 C C . ALA A 1 106 ? -11.694 10.799 26.601 1.00 94.12 106 ALA A C 1
ATOM 786 O O . ALA A 1 106 ? -12.833 10.557 26.194 1.00 94.12 106 ALA A O 1
ATOM 787 N N . ALA A 1 107 ? -10.824 9.833 26.902 1.00 94.25 107 ALA A N 1
ATOM 788 C CA . ALA A 1 107 ? -11.128 8.410 26.855 1.00 94.25 107 ALA A CA 1
ATOM 789 C C . ALA A 1 107 ? -12.294 8.042 27.781 1.00 94.25 107 ALA A C 1
ATOM 791 O O . ALA A 1 107 ? -13.209 7.336 27.355 1.00 94.25 107 ALA A O 1
ATOM 792 N N . LEU A 1 108 ? -12.310 8.556 29.013 1.00 95.38 108 LEU A N 1
ATOM 793 C CA . LEU A 1 108 ? -13.373 8.283 29.981 1.00 95.38 108 LEU A CA 1
ATOM 794 C C . LEU A 1 108 ? -14.710 8.895 29.547 1.00 95.38 108 LEU A C 1
ATOM 796 O O . LEU A 1 108 ? -15.745 8.224 29.584 1.00 95.38 108 LEU A O 1
ATOM 800 N N . ALA A 1 109 ? -14.694 10.142 29.072 1.00 96.38 109 ALA A N 1
ATOM 801 C CA . ALA A 1 109 ? -15.880 10.812 28.543 1.00 96.38 109 ALA A CA 1
ATOM 802 C C . ALA A 1 109 ? -16.440 10.077 27.317 1.00 96.38 109 ALA A C 1
ATOM 804 O O . ALA A 1 109 ? -17.647 9.837 27.220 1.00 96.38 109 ALA A O 1
ATOM 805 N N . LYS A 1 110 ? -15.562 9.663 26.397 1.00 95.81 110 LYS A N 1
ATOM 806 C CA . LYS A 1 110 ? -15.927 8.889 25.208 1.00 95.81 110 LYS A CA 1
ATOM 807 C C . LYS A 1 110 ? -16.488 7.521 25.576 1.00 95.81 110 LYS A C 1
ATOM 809 O O . LYS A 1 110 ? -17.492 7.106 25.001 1.00 95.81 110 LYS A O 1
ATOM 814 N N . LEU A 1 111 ? -15.882 6.840 26.544 1.00 95.31 111 LEU A N 1
ATOM 815 C CA . LEU A 1 111 ? -16.342 5.549 27.040 1.00 95.31 111 LEU A CA 1
ATOM 816 C C . LEU A 1 111 ? -17.756 5.646 27.617 1.00 95.31 111 LEU A C 1
ATOM 818 O O . LEU A 1 111 ? -18.640 4.916 27.173 1.00 95.31 111 LEU A O 1
ATOM 822 N N . SER A 1 112 ? -17.993 6.602 28.517 1.00 96.00 112 SER A N 1
ATOM 823 C CA . SER A 1 112 ? -19.320 6.874 29.087 1.00 96.00 112 SER A CA 1
ATOM 824 C C . SER A 1 112 ? -20.355 7.198 27.998 1.00 96.00 112 SER A C 1
ATOM 826 O O . SER A 1 112 ? -21.451 6.628 27.952 1.00 96.00 112 SER A O 1
ATOM 828 N N . TYR A 1 113 ? -19.978 8.042 27.033 1.00 96.19 113 TYR A N 1
ATOM 829 C CA . TYR A 1 113 ? -20.835 8.381 25.899 1.00 96.19 113 TYR A CA 1
ATOM 830 C C . TYR A 1 113 ? -21.200 7.161 25.044 1.00 96.19 113 TYR A C 1
ATOM 832 O O . TYR A 1 113 ? -22.359 7.005 24.669 1.00 96.19 113 TYR A O 1
ATOM 840 N N . VAL A 1 114 ? -20.239 6.295 24.715 1.00 94.88 114 VAL A N 1
ATOM 841 C CA . VAL A 1 114 ? -20.487 5.118 23.869 1.00 94.88 114 VAL A CA 1
ATOM 842 C C . VAL A 1 114 ? -21.292 4.052 24.613 1.00 94.88 114 VAL A C 1
ATOM 844 O O . VAL A 1 114 ? -22.202 3.461 24.029 1.00 94.88 114 VAL A O 1
ATOM 847 N N . LEU A 1 115 ? -20.998 3.813 25.893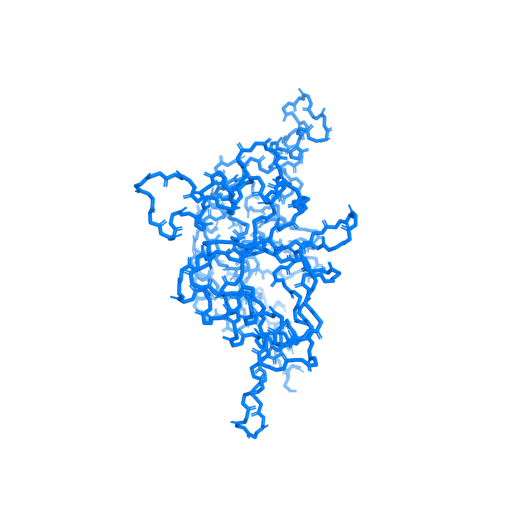 1.00 93.44 115 LEU A N 1
ATOM 848 C CA . LEU A 1 115 ? -21.724 2.836 26.705 1.00 93.44 115 LEU A CA 1
ATOM 849 C C . LEU A 1 115 ? -23.197 3.220 26.878 1.00 93.44 115 LEU A C 1
ATOM 851 O O . LEU A 1 115 ? -24.052 2.346 26.738 1.00 93.44 115 LEU A O 1
ATOM 855 N N . SER A 1 116 ? -23.497 4.513 27.040 1.00 94.69 116 SER A N 1
ATOM 856 C CA . SER A 1 116 ? -24.870 5.023 27.190 1.00 94.69 116 SER A CA 1
ATOM 857 C C . SER A 1 116 ? -25.734 4.963 25.922 1.00 94.69 116 SER A C 1
ATOM 859 O O . SER A 1 116 ? -26.933 5.237 25.987 1.00 94.69 116 SER A O 1
ATOM 861 N N . LYS A 1 117 ? -25.181 4.604 24.752 1.00 93.81 117 LYS A N 1
ATOM 862 C CA . LYS A 1 117 ? -25.965 4.516 23.510 1.00 93.81 117 LYS A CA 1
ATOM 863 C C . LYS A 1 117 ? -26.890 3.290 23.498 1.00 93.81 117 LYS A C 1
ATOM 865 O O . LYS A 1 117 ? -26.384 2.161 23.495 1.00 93.81 117 LYS A O 1
ATOM 870 N N . PRO A 1 118 ? -28.224 3.485 23.418 1.00 93.00 118 PRO A N 1
ATOM 871 C CA . PRO A 1 118 ? -29.164 2.376 23.319 1.00 93.00 118 PRO A CA 1
ATOM 872 C C . PRO A 1 118 ? -29.099 1.726 21.931 1.00 93.00 118 PRO A C 1
ATOM 874 O O . PRO A 1 118 ? -28.785 2.381 20.937 1.00 93.00 118 PRO A O 1
ATOM 877 N N . GLY A 1 119 ? -29.411 0.430 21.861 1.00 90.12 119 GLY A N 1
ATOM 878 C CA . GLY A 1 119 ? -29.545 -0.304 20.595 1.00 90.12 119 GLY A CA 1
ATOM 879 C C . GLY A 1 119 ? -28.235 -0.665 19.884 1.00 90.12 119 GLY A C 1
ATOM 880 O O . GLY A 1 119 ? -28.286 -1.200 18.780 1.00 90.12 119 GLY A O 1
ATOM 881 N N . LEU A 1 120 ? -27.070 -0.402 20.487 1.00 90.38 120 LEU A N 1
ATOM 882 C CA . LEU A 1 120 ? -25.777 -0.816 19.938 1.00 90.38 120 LEU A CA 1
ATOM 883 C C . LEU A 1 120 ? -25.279 -2.112 20.573 1.00 90.38 120 LEU A C 1
ATOM 885 O O . LEU A 1 120 ? -25.186 -2.225 21.796 1.00 90.38 120 LEU A O 1
ATOM 889 N N . THR A 1 121 ? -24.881 -3.053 19.720 1.00 90.62 121 THR A N 1
ATOM 890 C CA . THR A 1 121 ? -24.152 -4.266 20.117 1.00 90.62 121 THR A CA 1
ATOM 891 C C . THR A 1 121 ? -22.764 -3.921 20.662 1.00 90.62 121 THR A C 1
ATOM 893 O O . THR A 1 121 ? -22.200 -2.864 20.363 1.00 90.62 121 THR A O 1
ATOM 896 N N . PHE A 1 122 ? -22.178 -4.835 21.434 1.00 83.94 122 PHE A N 1
ATOM 897 C CA . PHE A 1 122 ? -20.840 -4.669 22.004 1.00 83.94 122 PHE A CA 1
ATOM 898 C C . PHE A 1 122 ? -19.773 -4.385 20.932 1.00 83.94 122 PHE A C 1
ATOM 900 O O . PHE A 1 122 ? -18.994 -3.442 21.064 1.00 83.94 122 PHE A O 1
ATOM 907 N N . ASP A 1 123 ? -19.810 -5.099 19.805 1.00 84.31 123 ASP A N 1
ATOM 908 C CA . ASP A 1 123 ? -18.886 -4.870 18.688 1.00 84.31 123 ASP A CA 1
ATOM 909 C C . ASP A 1 123 ? -19.085 -3.510 18.013 1.00 84.31 123 ASP A C 1
ATOM 911 O O . ASP A 1 123 ? -18.119 -2.868 17.592 1.00 84.31 123 ASP A O 1
ATOM 915 N N . GLN A 1 124 ? -20.328 -3.027 17.918 1.00 88.94 124 GLN A N 1
ATOM 916 C CA . GLN A 1 124 ? -20.601 -1.678 17.416 1.00 88.94 124 GLN A CA 1
ATOM 917 C C . GLN A 1 124 ? -20.058 -0.612 18.371 1.00 88.94 124 GLN A C 1
ATOM 919 O O . GLN A 1 124 ? -19.457 0.360 17.907 1.00 88.94 124 GLN A O 1
ATOM 924 N N . LYS A 1 125 ? -20.191 -0.814 19.688 1.00 90.44 125 LYS A N 1
ATOM 925 C CA . LYS A 1 125 ? -19.600 0.066 20.707 1.00 90.44 125 LYS A CA 1
ATOM 926 C C . LYS A 1 125 ? -18.069 0.074 20.611 1.00 90.44 125 LYS A C 1
ATOM 928 O O . LYS A 1 125 ? -17.480 1.150 20.517 1.00 90.44 125 LYS A O 1
ATOM 933 N N . LYS A 1 126 ? -17.417 -1.091 20.493 1.00 85.94 126 LYS A N 1
ATOM 934 C CA . LYS A 1 126 ? -15.963 -1.194 20.240 1.00 85.94 126 LYS A CA 1
ATOM 935 C C . LYS A 1 126 ? -15.538 -0.429 18.984 1.00 85.94 126 LYS A C 1
ATOM 937 O O . LYS A 1 126 ? -14.597 0.361 19.020 1.00 85.94 126 LYS A O 1
ATOM 942 N N . LYS A 1 127 ? -16.271 -0.599 17.878 1.00 85.94 127 LYS A N 1
ATOM 943 C CA . LYS A 1 127 ? -16.019 0.132 16.624 1.00 85.94 127 LYS A CA 1
ATOM 944 C C . LYS A 1 127 ? -16.175 1.643 16.784 1.00 85.94 127 LYS A C 1
ATOM 946 O O . LYS A 1 127 ? -15.439 2.382 16.140 1.00 85.94 127 LYS A O 1
ATOM 951 N N . MET A 1 128 ? -17.111 2.116 17.606 1.00 89.31 128 MET A N 1
ATOM 952 C CA . MET A 1 128 ? -17.258 3.548 17.894 1.00 89.31 128 MET A CA 1
ATOM 953 C C . MET A 1 128 ? -16.104 4.099 18.731 1.00 89.31 128 MET A C 1
ATOM 955 O O . MET A 1 128 ? -15.664 5.217 18.476 1.00 89.31 128 MET A O 1
ATOM 959 N N . LEU A 1 129 ? -15.580 3.323 19.681 1.00 88.94 129 LEU A N 1
ATOM 960 C CA . LEU A 1 129 ? -14.440 3.735 20.507 1.00 88.94 129 LEU A CA 1
ATOM 961 C C . LEU A 1 129 ? -13.153 3.920 19.694 1.00 88.9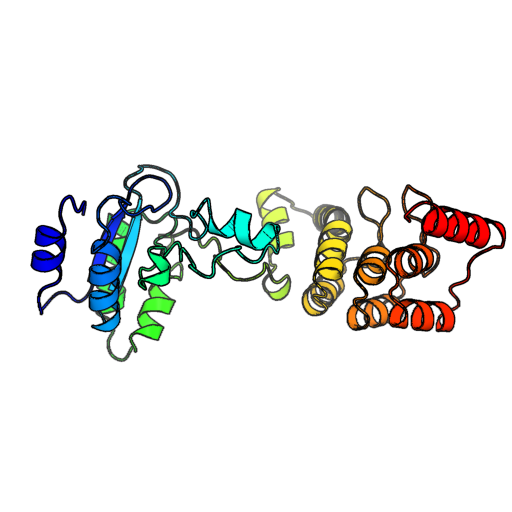4 129 LEU A C 1
ATOM 963 O O . LEU A 1 129 ? -12.369 4.811 20.005 1.00 88.94 129 LEU A O 1
ATOM 967 N N . ASN A 1 130 ? -12.995 3.168 18.603 1.00 81.88 130 ASN A N 1
ATOM 968 C CA . ASN A 1 130 ? -11.864 3.296 17.676 1.00 81.88 130 ASN A CA 1
ATOM 969 C C . ASN A 1 130 ? -12.016 4.414 16.625 1.00 81.88 130 ASN A C 1
ATOM 971 O O . ASN A 1 130 ? -11.121 4.604 15.805 1.00 81.88 130 ASN A O 1
ATOM 975 N N . LYS A 1 131 ? -13.131 5.156 16.603 1.00 84.25 131 LYS A N 1
ATOM 976 C CA . LYS A 1 131 ? -13.342 6.280 15.672 1.00 84.25 131 LYS A CA 1
ATOM 977 C C . LYS A 1 131 ? -13.100 7.607 16.362 1.00 84.25 131 LYS A C 1
ATOM 979 O O . LYS A 1 131 ? -13.477 7.749 17.515 1.00 84.25 131 LYS A O 1
ATOM 984 N N . ASN A 1 132 ? -12.571 8.593 15.650 1.00 85.56 132 ASN A N 1
ATOM 985 C CA . ASN A 1 132 ? -12.572 9.971 16.129 1.00 85.56 132 ASN A CA 1
ATOM 986 C C . ASN A 1 132 ? -13.991 10.551 16.046 1.00 85.56 132 ASN A C 1
ATOM 988 O O . ASN A 1 132 ? -14.551 10.661 14.954 1.00 85.56 132 ASN A O 1
ATOM 992 N N . LEU A 1 133 ? -14.585 10.858 17.202 1.00 86.12 133 LEU A N 1
ATOM 993 C CA . LEU A 1 133 ? -15.963 11.345 17.293 1.00 86.12 133 LEU A CA 1
ATOM 994 C C . LEU A 1 133 ? -16.049 12.875 17.403 1.00 86.12 133 LEU A C 1
ATOM 996 O O . LEU A 1 133 ? -17.042 13.453 16.959 1.00 86.12 133 LEU A O 1
ATOM 1000 N N . ARG A 1 134 ? -15.062 13.530 18.026 1.00 89.44 134 ARG A N 1
ATOM 1001 C CA . ARG A 1 134 ? -15.071 14.960 18.401 1.00 89.44 134 ARG A CA 1
ATOM 1002 C C . ARG A 1 134 ? -13.699 15.646 18.359 1.00 89.44 134 ARG A C 1
ATOM 1004 O O . ARG A 1 134 ? -13.555 16.743 18.886 1.00 89.44 134 ARG A O 1
ATOM 1011 N N . GLY A 1 135 ? -12.708 15.035 17.733 1.00 85.31 135 GLY A N 1
ATOM 1012 C CA . GLY A 1 135 ? -11.323 15.507 17.716 1.00 85.31 135 GLY A CA 1
ATOM 1013 C C . GLY A 1 135 ? -10.480 14.969 18.872 1.00 85.31 135 GLY A C 1
ATOM 1014 O O . GLY A 1 135 ? -9.386 15.470 19.088 1.00 85.31 135 GLY A O 1
ATOM 1015 N N . GLU A 1 136 ? -10.971 13.979 19.620 1.00 88.00 136 GLU A N 1
ATOM 1016 C CA . GLU A 1 136 ? -10.319 13.483 20.838 1.00 88.00 136 GLU A CA 1
ATOM 1017 C C . GLU A 1 136 ? -9.160 12.518 20.590 1.00 88.00 136 GLU A C 1
ATOM 1019 O O . GLU A 1 136 ? -8.348 12.305 21.483 1.00 88.00 136 GLU A O 1
ATOM 1024 N N . ILE A 1 137 ? -9.114 11.916 19.401 1.00 84.94 137 ILE A N 1
ATOM 1025 C CA . ILE A 1 137 ? -8.101 10.939 19.008 1.00 84.94 137 ILE A CA 1
ATOM 1026 C C . ILE A 1 137 ? -7.611 11.245 17.597 1.00 84.94 137 ILE A C 1
ATOM 1028 O O . ILE A 1 137 ? -8.406 11.393 16.658 1.00 84.94 137 ILE A O 1
ATOM 1032 N N . THR A 1 138 ? -6.300 11.280 17.415 1.00 79.38 138 THR A N 1
ATOM 1033 C CA . THR A 1 138 ? -5.697 11.185 16.092 1.00 79.38 138 THR A CA 1
ATOM 1034 C C . THR A 1 138 ? -5.797 9.727 15.679 1.00 79.38 138 THR A C 1
ATOM 1036 O O . THR A 1 138 ? -5.079 8.867 16.187 1.00 79.38 138 THR A O 1
ATOM 1039 N N . VAL A 1 139 ? -6.727 9.411 14.774 1.00 60.44 139 VAL A N 1
ATOM 1040 C CA . VAL A 1 139 ? -6.827 8.051 14.233 1.00 60.44 139 VAL A CA 1
ATOM 1041 C C . VAL A 1 139 ? -5.579 7.805 13.394 1.00 60.44 139 VAL A C 1
ATOM 1043 O O . VAL A 1 139 ? -5.551 8.133 12.213 1.00 60.44 139 VAL A O 1
ATOM 1046 N N . VAL A 1 140 ? -4.543 7.235 14.004 1.00 52.81 140 VAL A N 1
ATOM 1047 C CA . VAL A 1 140 ? -3.521 6.493 13.275 1.00 52.81 140 VAL A CA 1
ATOM 1048 C C . VAL A 1 140 ? -4.137 5.115 13.067 1.00 52.81 140 VAL A C 1
ATOM 1050 O O . VAL A 1 140 ? -4.329 4.396 14.050 1.00 52.81 140 VAL A O 1
ATOM 1053 N N . PRO A 1 141 ? -4.556 4.753 11.845 1.00 46.12 141 PRO A N 1
ATOM 1054 C CA . PRO A 1 141 ? -5.268 3.508 11.627 1.00 46.12 141 PRO A CA 1
ATOM 1055 C C . PRO A 1 141 ? -4.336 2.329 11.918 1.00 46.12 141 PRO A C 1
ATOM 1057 O O . PRO A 1 141 ? -3.493 1.951 11.108 1.00 46.12 141 PRO A O 1
ATOM 1060 N N . ILE A 1 142 ? -4.468 1.755 13.107 1.00 41.69 142 ILE A N 1
ATOM 1061 C CA . ILE A 1 142 ? -3.792 0.522 13.476 1.00 41.69 142 ILE A CA 1
ATOM 1062 C C . ILE A 1 142 ? -4.473 -0.611 12.706 1.00 41.69 142 ILE A C 1
ATOM 1064 O O . ILE A 1 142 ? -5.643 -0.919 12.931 1.00 41.69 142 ILE A O 1
ATOM 1068 N N . GLY A 1 143 ? -3.734 -1.238 11.794 1.00 45.78 143 GLY A N 1
ATOM 1069 C CA . GLY A 1 143 ? -4.133 -2.498 11.164 1.00 45.78 143 GLY A CA 1
ATOM 1070 C C . GLY A 1 143 ? -4.919 -2.393 9.857 1.00 45.78 143 GLY A C 1
ATOM 1071 O O . GLY A 1 143 ? -5.079 -3.411 9.188 1.00 45.78 143 GLY A O 1
ATOM 1072 N N . THR A 1 144 ? -5.338 -1.210 9.402 1.00 37.41 144 THR A N 1
ATOM 1073 C CA . THR A 1 144 ? -5.558 -1.055 7.958 1.00 37.41 144 THR A CA 1
ATOM 1074 C C . THR A 1 144 ? -4.183 -0.980 7.324 1.00 37.41 144 THR A C 1
ATOM 1076 O O . THR A 1 144 ? -3.451 -0.016 7.556 1.00 37.41 144 THR A O 1
ATOM 1079 N N . GLN A 1 145 ? -3.837 -1.975 6.499 1.00 38.97 145 GLN A N 1
ATOM 1080 C CA . GLN A 1 145 ? -2.945 -1.724 5.367 1.00 38.97 145 GLN A CA 1
ATOM 1081 C C . GLN A 1 145 ? -3.305 -0.337 4.843 1.00 38.97 145 GLN A C 1
ATOM 1083 O O . GLN A 1 145 ? -4.490 -0.109 4.583 1.00 38.97 145 GLN A O 1
ATOM 1088 N N . ILE A 1 146 ? -2.349 0.596 4.790 1.00 43.00 146 ILE A N 1
ATOM 1089 C CA . ILE A 1 146 ? -2.567 1.908 4.177 1.00 43.00 146 ILE A CA 1
ATOM 1090 C C . ILE A 1 146 ? -3.040 1.608 2.759 1.00 43.00 146 ILE A C 1
ATOM 1092 O O . ILE A 1 146 ? -2.251 1.297 1.872 1.00 43.00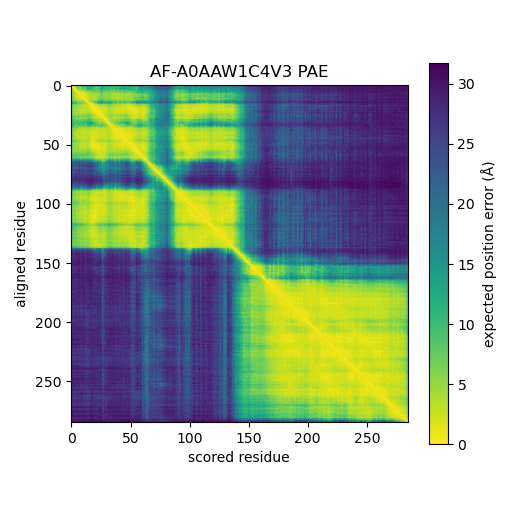 146 ILE A O 1
ATOM 1096 N N . THR A 1 147 ? -4.355 1.574 2.580 1.00 45.84 147 THR A N 1
ATOM 1097 C CA . THR A 1 147 ? -4.957 1.170 1.329 1.00 45.84 147 THR A CA 1
ATOM 1098 C C . THR A 1 147 ? -5.114 2.476 0.598 1.00 45.84 147 THR A C 1
ATOM 1100 O O . THR A 1 147 ? -5.813 3.374 1.070 1.00 45.84 147 THR A O 1
ATOM 1103 N N . LEU A 1 148 ? -4.461 2.609 -0.554 1.00 51.25 148 LEU A N 1
ATOM 1104 C CA . LEU A 1 148 ? -4.506 3.858 -1.315 1.00 51.25 148 LEU A CA 1
ATOM 1105 C C . LEU A 1 148 ? -5.945 4.261 -1.703 1.00 51.25 148 LEU A C 1
ATOM 1107 O O . LEU A 1 148 ? -6.176 5.401 -2.071 1.00 51.25 148 LEU A O 1
ATOM 1111 N N . LYS A 1 149 ? -6.930 3.366 -1.536 1.00 43.81 149 LYS A N 1
ATOM 1112 C CA . LYS A 1 149 ? -8.374 3.630 -1.645 1.00 43.81 149 LYS A CA 1
ATOM 1113 C C . LYS A 1 149 ? -8.892 4.791 -0.794 1.00 43.81 149 LYS A C 1
ATOM 1115 O O . LYS A 1 149 ? -9.751 5.517 -1.277 1.00 43.81 149 LYS A O 1
ATOM 1120 N N . ASP A 1 150 ? -8.375 4.987 0.417 1.00 47.50 150 ASP A N 1
ATOM 1121 C CA . ASP A 1 150 ? -8.839 6.070 1.302 1.00 47.50 150 ASP A CA 1
ATOM 1122 C C . ASP A 1 150 ? -8.026 7.363 1.111 1.00 47.50 150 ASP A C 1
ATOM 1124 O O . ASP A 1 150 ? -8.201 8.346 1.836 1.00 47.50 150 ASP A O 1
ATOM 1128 N N . CYS A 1 151 ? -7.102 7.382 0.141 1.00 51.88 151 CYS A N 1
ATOM 1129 C CA . CYS A 1 151 ? -6.108 8.435 0.011 1.00 51.88 151 CYS A CA 1
ATOM 1130 C C . CYS A 1 151 ? -6.672 9.722 -0.596 1.00 51.88 151 CYS A C 1
ATOM 1132 O O . CYS A 1 151 ? -6.382 10.087 -1.733 1.00 51.88 151 CYS A O 1
ATOM 1134 N N . LYS A 1 152 ? -7.252 10.536 0.287 1.00 57.62 152 LYS A N 1
ATOM 1135 C CA . LYS A 1 152 ? -6.962 11.975 0.286 1.00 57.62 152 LYS A CA 1
ATOM 1136 C C . LYS A 1 152 ? -5.478 12.266 0.552 1.00 57.62 152 LYS A C 1
ATOM 1138 O O . LYS A 1 152 ? -5.096 13.412 0.505 1.00 57.62 152 LYS A O 1
ATOM 1143 N N . PHE A 1 153 ? -4.622 11.272 0.804 1.00 66.31 153 PHE A N 1
ATOM 1144 C CA . PHE A 1 153 ? -3.211 11.417 1.180 1.00 66.31 153 PHE A CA 1
ATOM 1145 C C . PHE A 1 153 ? -2.418 12.420 0.340 1.00 66.31 153 PHE A C 1
ATOM 1147 O O . PHE A 1 153 ? -1.776 13.288 0.910 1.00 66.31 153 PHE A O 1
ATOM 1154 N N . ILE A 1 154 ? -2.493 12.360 -0.995 1.00 68.06 154 ILE A N 1
ATOM 1155 C CA . ILE A 1 154 ? -1.781 13.327 -1.849 1.00 68.06 154 ILE A CA 1
ATOM 1156 C C . ILE A 1 154 ? -2.381 14.732 -1.687 1.00 68.06 154 ILE A C 1
ATOM 1158 O O . ILE A 1 154 ? -1.645 15.709 -1.624 1.00 68.06 154 ILE A O 1
ATOM 1162 N N . GLN A 1 155 ? -3.706 14.831 -1.549 1.00 64.69 155 GLN A N 1
ATOM 1163 C CA . GLN A 1 155 ? -4.411 16.094 -1.305 1.00 64.69 155 GLN A CA 1
ATOM 1164 C C . GLN A 1 155 ? -4.136 16.654 0.102 1.00 64.69 155 GLN A C 1
ATOM 1166 O O . GLN A 1 155 ? -3.994 17.860 0.254 1.00 64.69 155 GLN A O 1
ATOM 1171 N N . GLU A 1 156 ? -4.018 15.805 1.124 1.00 69.25 156 GLU A N 1
ATOM 1172 C CA . GLU A 1 156 ? -3.689 16.190 2.497 1.00 69.25 156 GLU A CA 1
ATOM 1173 C C . GLU A 1 156 ? -2.212 16.567 2.613 1.00 69.25 156 GLU A C 1
ATOM 1175 O O . GLU A 1 156 ? -1.913 17.600 3.197 1.00 69.25 156 GLU A O 1
ATOM 1180 N N . ILE A 1 157 ? -1.288 15.818 1.996 1.00 70.44 157 ILE A N 1
ATOM 1181 C CA . ILE A 1 157 ? 0.119 16.232 1.873 1.00 70.44 157 ILE A CA 1
ATOM 1182 C C . ILE A 1 157 ? 0.190 17.591 1.191 1.00 70.44 157 ILE A C 1
ATOM 1184 O O . ILE A 1 157 ? 0.856 18.484 1.700 1.00 70.44 157 ILE A O 1
ATOM 1188 N N . ALA A 1 158 ? -0.523 17.778 0.082 1.00 65.69 158 ALA A N 1
ATOM 1189 C CA . ALA A 1 158 ? -0.546 19.058 -0.609 1.00 65.69 158 ALA A CA 1
ATOM 1190 C C . ALA A 1 158 ? -1.102 20.185 0.270 1.00 65.69 158 ALA A C 1
ATOM 1192 O O . ALA A 1 158 ? -0.520 21.264 0.327 1.00 65.69 158 ALA A O 1
ATOM 1193 N N . LYS A 1 159 ? -2.166 19.917 1.032 1.00 68.44 159 LYS A N 1
ATOM 1194 C CA . LYS A 1 159 ? -2.737 20.859 1.999 1.00 68.44 159 LYS A CA 1
ATOM 1195 C C . LYS A 1 159 ? -1.753 21.216 3.119 1.00 68.44 159 LYS A C 1
ATOM 1197 O O . LYS A 1 159 ? -1.642 22.388 3.466 1.00 68.44 159 LYS A O 1
ATOM 1202 N N . TYR A 1 160 ? -1.025 20.240 3.664 1.00 71.62 160 TYR A N 1
ATOM 1203 C CA . TYR A 1 160 ? 0.014 20.462 4.678 1.00 71.62 160 TYR A CA 1
ATOM 1204 C C . TYR A 1 160 ? 1.234 21.201 4.122 1.00 71.62 160 TYR A C 1
ATOM 1206 O O . TYR A 1 160 ? 1.825 22.013 4.827 1.00 71.62 160 TYR A O 1
ATOM 1214 N N . LEU A 1 161 ? 1.586 20.957 2.860 1.00 72.81 161 LEU A N 1
ATOM 1215 C CA . LEU A 1 161 ? 2.645 21.665 2.141 1.00 72.81 161 LEU A CA 1
ATOM 1216 C C . LEU A 1 161 ? 2.198 23.043 1.617 1.00 72.81 161 LEU A C 1
ATOM 1218 O O . LEU A 1 161 ? 2.968 23.689 0.915 1.00 72.81 161 LEU A O 1
ATOM 1222 N N . LEU A 1 162 ? 0.986 23.503 1.970 1.00 77.81 162 LEU A N 1
ATOM 1223 C CA . LEU A 1 162 ? 0.407 24.791 1.560 1.00 77.81 162 LEU A CA 1
ATOM 1224 C C . LEU A 1 162 ? 0.340 24.980 0.033 1.00 77.81 162 LEU A C 1
ATOM 1226 O O . LEU A 1 162 ? 0.377 26.102 -0.476 1.00 77.81 162 LEU A O 1
ATOM 1230 N N . ILE A 1 163 ? 0.206 23.875 -0.701 1.00 74.00 163 ILE A N 1
ATOM 1231 C CA . ILE A 1 163 ? 0.147 23.876 -2.159 1.00 74.00 163 ILE A CA 1
ATOM 1232 C C . ILE A 1 163 ? -1.139 24.556 -2.612 1.00 74.00 163 ILE A C 1
ATOM 1234 O O . ILE A 1 163 ? -2.247 24.108 -2.308 1.00 74.00 163 ILE A O 1
ATOM 1238 N N . SER A 1 164 ? -0.970 25.651 -3.346 1.00 73.88 164 SER A N 1
ATOM 1239 C CA . SER A 1 164 ? -2.067 26.535 -3.753 1.00 73.88 164 SER A CA 1
ATOM 1240 C C . SER A 1 164 ? -2.432 26.382 -5.232 1.00 73.88 164 SER A C 1
ATOM 1242 O O . SER A 1 164 ? -3.496 26.840 -5.648 1.00 73.88 164 SER A O 1
ATOM 1244 N N . CYS A 1 165 ? -1.576 25.733 -6.032 1.00 78.56 165 CYS A N 1
ATOM 1245 C CA . CYS A 1 165 ? -1.770 25.554 -7.471 1.00 78.56 165 CYS A CA 1
ATOM 1246 C C . CYS A 1 165 ? -1.757 24.077 -7.898 1.00 78.56 165 CYS A C 1
ATOM 1248 O O . CYS A 1 165 ? -1.277 23.180 -7.198 1.00 78.56 165 CYS A O 1
ATOM 1250 N N . LYS A 1 166 ? -2.338 23.809 -9.072 1.00 79.56 166 LYS A N 1
ATOM 1251 C CA . LYS A 1 166 ? -2.520 22.450 -9.602 1.00 79.56 166 LYS A CA 1
ATOM 1252 C C . LYS A 1 166 ? -1.187 21.829 -10.024 1.00 79.56 166 LYS A C 1
ATOM 1254 O O . LYS A 1 166 ? -1.018 20.618 -9.920 1.00 79.56 166 LYS A O 1
ATOM 1259 N N . GLU A 1 167 ? -0.252 22.653 -10.471 1.00 83.06 167 GLU A N 1
ATOM 1260 C CA . GLU A 1 167 ? 1.061 22.269 -10.979 1.00 83.06 167 GLU A CA 1
ATOM 1261 C C . GLU A 1 167 ? 1.936 21.682 -9.862 1.00 83.06 167 GLU A C 1
ATOM 1263 O O . GLU A 1 167 ? 2.495 20.593 -10.004 1.00 83.06 167 GLU A O 1
ATOM 1268 N N . GLU A 1 168 ? 1.984 22.341 -8.705 1.00 79.62 168 GLU A N 1
ATOM 1269 C CA . GLU A 1 168 ? 2.664 21.839 -7.504 1.00 79.62 168 GLU A CA 1
ATOM 1270 C C . GLU A 1 168 ? 2.048 20.521 -7.015 1.00 79.62 168 GLU A C 1
ATOM 1272 O O . GLU A 1 168 ? 2.767 19.581 -6.671 1.00 79.62 168 GLU A O 1
ATOM 1277 N N . LEU A 1 169 ? 0.715 20.404 -7.057 1.00 80.56 169 LEU A N 1
ATOM 1278 C CA . LEU A 1 169 ? 0.021 19.166 -6.703 1.00 80.56 169 LEU A CA 1
ATOM 1279 C C . LEU A 1 169 ? 0.407 18.022 -7.651 1.00 80.56 169 LEU A C 1
ATOM 1281 O O . LEU A 1 169 ? 0.646 16.898 -7.199 1.00 80.56 169 LEU A O 1
ATOM 1285 N N . THR A 1 170 ? 0.498 18.296 -8.956 1.00 83.06 170 THR A N 1
ATOM 1286 C CA . THR A 1 170 ? 0.973 17.304 -9.929 1.00 83.06 170 THR A CA 1
ATOM 1287 C C . THR A 1 170 ? 2.431 16.929 -9.696 1.00 83.06 170 THR A C 1
ATOM 1289 O O . THR A 1 170 ? 2.745 15.744 -9.730 1.00 83.06 170 THR A O 1
ATOM 1292 N N . ALA A 1 171 ? 3.299 17.885 -9.356 1.00 83.31 171 ALA A N 1
ATOM 1293 C CA . ALA A 1 171 ? 4.704 17.612 -9.065 1.00 83.31 171 ALA A CA 1
ATOM 1294 C C . ALA A 1 171 ? 4.871 16.707 -7.834 1.00 83.31 171 ALA A C 1
ATOM 1296 O O . ALA A 1 171 ? 5.624 15.734 -7.878 1.00 83.31 171 ALA A O 1
ATOM 1297 N N . VAL A 1 172 ? 4.120 16.965 -6.757 1.00 84.31 172 VAL A N 1
ATOM 1298 C CA . VAL A 1 172 ? 4.130 16.105 -5.561 1.00 84.31 172 VAL A CA 1
ATOM 1299 C C . VAL A 1 172 ? 3.607 14.711 -5.878 1.00 84.31 172 VAL A C 1
ATOM 1301 O O . VAL A 1 172 ? 4.220 13.716 -5.486 1.00 84.31 172 VAL A O 1
ATOM 1304 N N . ARG A 1 173 ? 2.497 14.610 -6.616 1.00 85.00 173 ARG A N 1
ATOM 1305 C CA . ARG A 1 173 ? 1.967 13.316 -7.060 1.00 85.00 173 ARG A CA 1
ATOM 1306 C C . ARG A 1 173 ? 3.015 12.549 -7.860 1.00 85.00 173 ARG A C 1
ATOM 1308 O O . ARG A 1 173 ? 3.241 11.373 -7.580 1.00 85.00 173 ARG A O 1
ATOM 1315 N N . ASP A 1 174 ? 3.639 13.190 -8.838 1.00 84.81 174 ASP A N 1
ATOM 1316 C CA . ASP A 1 174 ? 4.583 12.549 -9.752 1.00 84.81 174 ASP A CA 1
ATOM 1317 C C . ASP A 1 174 ? 5.876 12.136 -9.034 1.00 84.81 174 ASP A C 1
ATOM 1319 O O . ASP A 1 174 ? 6.432 11.086 -9.348 1.00 84.81 174 ASP A O 1
ATOM 1323 N N . ALA A 1 175 ? 6.298 12.882 -8.009 1.00 86.44 175 ALA A N 1
ATOM 1324 C CA . ALA A 1 175 ? 7.419 12.514 -7.145 1.00 86.44 175 ALA A CA 1
ATOM 1325 C C . ALA A 1 175 ? 7.112 11.307 -6.238 1.00 86.44 175 ALA A C 1
ATOM 1327 O O . ALA A 1 175 ? 7.975 10.459 -6.016 1.00 86.44 175 ALA A O 1
ATOM 1328 N N . LEU A 1 176 ? 5.887 11.204 -5.710 1.00 86.69 176 LEU A N 1
ATOM 1329 C CA . LEU A 1 176 ? 5.508 10.137 -4.773 1.00 86.69 176 LEU A CA 1
ATOM 1330 C C . LEU A 1 176 ? 5.043 8.851 -5.466 1.00 86.69 176 LEU A C 1
ATOM 1332 O O . LEU A 1 176 ? 5.225 7.754 -4.930 1.00 86.69 176 LEU A O 1
ATOM 1336 N N . THR A 1 177 ? 4.436 8.969 -6.649 1.00 89.69 177 THR A N 1
ATOM 1337 C CA . THR A 1 177 ? 3.813 7.844 -7.363 1.00 89.69 177 THR A CA 1
ATOM 1338 C C . THR A 1 177 ? 4.758 6.664 -7.597 1.00 89.69 177 THR A C 1
ATOM 1340 O O . THR A 1 177 ? 4.335 5.544 -7.307 1.00 89.69 177 THR A O 1
ATOM 1343 N N . PRO A 1 178 ? 6.010 6.839 -8.066 1.00 90.25 178 PRO A N 1
ATOM 1344 C CA . PRO A 1 178 ? 6.878 5.704 -8.369 1.00 90.25 178 PRO A CA 1
ATOM 1345 C C . PRO A 1 178 ? 7.166 4.842 -7.137 1.00 90.25 178 PRO A C 1
ATOM 1347 O O . PRO A 1 178 ? 7.028 3.619 -7.183 1.00 90.25 178 PRO A O 1
ATOM 1350 N N . SER A 1 179 ? 7.473 5.482 -6.006 1.00 88.25 179 SER A N 1
ATOM 1351 C CA . SER A 1 179 ? 7.743 4.811 -4.732 1.00 88.25 179 SER A CA 1
ATOM 1352 C C . SER A 1 179 ? 6.508 4.077 -4.205 1.00 88.25 179 SER A C 1
ATOM 1354 O O . SER A 1 179 ? 6.586 2.898 -3.853 1.00 88.25 179 SER A O 1
ATOM 1356 N N . LEU A 1 180 ? 5.343 4.737 -4.204 1.00 88.31 180 LEU A N 1
ATOM 1357 C CA . LEU A 1 180 ? 4.084 4.127 -3.756 1.00 88.31 180 LEU A CA 1
ATOM 1358 C C . LEU A 1 180 ? 3.662 2.960 -4.655 1.00 88.31 180 LEU A C 1
ATOM 1360 O O . LEU A 1 180 ? 3.240 1.914 -4.161 1.00 88.31 180 LEU A O 1
ATOM 1364 N N . ALA A 1 181 ? 3.816 3.108 -5.970 1.00 91.75 181 ALA A N 1
ATOM 1365 C CA . ALA A 1 181 ? 3.493 2.066 -6.932 1.00 91.75 181 ALA A CA 1
ATOM 1366 C C . ALA A 1 181 ? 4.438 0.861 -6.805 1.00 91.75 181 ALA A C 1
ATOM 1368 O O . ALA A 1 181 ? 3.984 -0.279 -6.899 1.00 91.75 181 ALA A O 1
ATOM 1369 N N . CYS A 1 182 ? 5.727 1.077 -6.526 1.00 87.56 182 CYS A N 1
ATOM 1370 C CA . CYS A 1 182 ? 6.674 -0.007 -6.257 1.00 87.56 182 CYS A CA 1
ATOM 1371 C C . CYS A 1 182 ? 6.312 -0.785 -4.987 1.00 87.56 182 CYS A C 1
ATOM 1373 O O . CYS A 1 182 ? 6.311 -2.015 -5.008 1.00 87.56 182 CYS A O 1
ATOM 1375 N N . VAL A 1 183 ? 5.932 -0.101 -3.904 1.00 85.94 183 VAL A N 1
ATOM 1376 C CA . VAL A 1 183 ? 5.471 -0.760 -2.668 1.00 85.94 183 VAL A CA 1
ATOM 1377 C C . VAL A 1 183 ? 4.177 -1.544 -2.906 1.00 85.94 183 VAL A C 1
ATOM 1379 O O . VAL A 1 183 ? 4.074 -2.702 -2.499 1.00 85.94 183 VAL A O 1
ATOM 1382 N N . ALA A 1 184 ? 3.207 -0.964 -3.617 1.00 87.50 184 ALA A N 1
ATOM 1383 C CA . ALA A 1 184 ? 1.970 -1.658 -3.975 1.00 87.50 184 ALA A CA 1
ATOM 1384 C C . ALA A 1 184 ? 2.246 -2.900 -4.842 1.00 87.50 184 ALA A C 1
ATOM 1386 O O . ALA A 1 184 ? 1.683 -3.969 -4.601 1.00 87.50 184 ALA A O 1
ATOM 1387 N N . ALA A 1 185 ? 3.164 -2.793 -5.806 1.00 88.81 185 ALA A N 1
ATOM 1388 C CA . ALA A 1 185 ? 3.594 -3.908 -6.640 1.00 88.81 185 ALA A CA 1
ATOM 1389 C C . ALA A 1 185 ? 4.298 -5.013 -5.842 1.00 88.81 185 ALA A C 1
ATOM 1391 O O . ALA A 1 185 ? 4.049 -6.195 -6.104 1.00 88.81 185 ALA A O 1
ATOM 1392 N N . LYS A 1 186 ? 5.114 -4.639 -4.847 1.00 85.25 186 LYS A N 1
ATOM 1393 C CA . LYS A 1 186 ? 5.761 -5.579 -3.926 1.00 85.25 186 LYS A CA 1
ATOM 1394 C C . LYS A 1 186 ? 4.731 -6.406 -3.162 1.00 85.25 186 LYS A C 1
ATOM 1396 O O . LYS A 1 186 ? 4.784 -7.630 -3.150 1.00 85.25 186 LYS A O 1
ATOM 1401 N N . ASN A 1 187 ? 3.735 -5.727 -2.602 1.00 83.12 187 ASN A N 1
ATOM 1402 C CA . ASN A 1 187 ? 2.685 -6.350 -1.798 1.00 83.12 187 ASN A CA 1
ATOM 1403 C C . ASN A 1 187 ? 1.624 -7.083 -2.639 1.00 83.12 187 ASN A C 1
ATOM 1405 O O . ASN A 1 187 ? 0.712 -7.691 -2.084 1.00 83.12 187 ASN A O 1
ATOM 1409 N N . GLY A 1 188 ? 1.692 -6.998 -3.971 1.00 85.56 188 GLY A N 1
ATOM 1410 C CA . GLY A 1 188 ? 0.667 -7.553 -4.853 1.00 85.56 188 GLY A CA 1
ATOM 1411 C C . GLY A 1 188 ? -0.663 -6.790 -4.803 1.00 85.56 188 GLY A C 1
ATOM 1412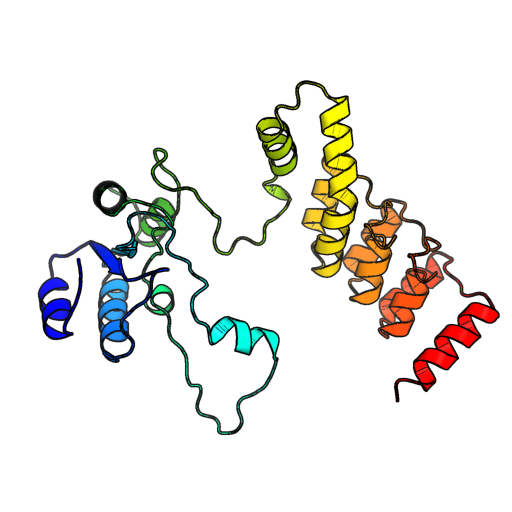 O O . GLY A 1 188 ? -1.685 -7.308 -5.268 1.00 85.56 188 GLY A O 1
ATOM 1413 N N . ASP A 1 189 ? -0.672 -5.569 -4.259 1.00 85.88 189 ASP A N 1
ATOM 1414 C CA . ASP A 1 189 ? -1.873 -4.758 -4.077 1.00 85.88 189 ASP A CA 1
ATOM 1415 C C . ASP A 1 189 ? -2.287 -4.085 -5.391 1.00 85.88 189 ASP A C 1
ATOM 1417 O O . ASP A 1 189 ? -2.008 -2.921 -5.690 1.00 85.88 189 ASP A O 1
ATOM 1421 N N . LEU A 1 190 ? -3.008 -4.860 -6.197 1.00 89.81 190 LEU A N 1
ATOM 1422 C CA . LEU A 1 190 ? -3.595 -4.403 -7.450 1.00 89.81 190 LEU A CA 1
ATOM 1423 C C . LEU A 1 190 ? -4.576 -3.241 -7.251 1.00 89.81 190 LEU A C 1
ATOM 1425 O O . LEU A 1 190 ? -4.783 -2.434 -8.155 1.00 89.81 190 LEU A O 1
ATOM 1429 N N . THR A 1 191 ? -5.221 -3.185 -6.092 1.00 88.06 191 THR A N 1
ATOM 1430 C CA . THR A 1 191 ? -6.208 -2.155 -5.796 1.00 88.06 191 THR A CA 1
ATOM 1431 C C . THR A 1 191 ? -5.521 -0.809 -5.634 1.00 88.06 191 THR A C 1
ATOM 1433 O O . THR A 1 191 ? -5.947 0.167 -6.245 1.00 88.06 191 THR A O 1
ATOM 1436 N N . ALA A 1 192 ? -4.442 -0.771 -4.857 1.00 84.50 192 ALA A N 1
ATOM 1437 C CA . ALA A 1 192 ? -3.633 0.421 -4.662 1.00 84.50 192 ALA A CA 1
ATOM 1438 C C . ALA A 1 192 ? -3.085 0.971 -5.988 1.00 84.50 192 ALA A C 1
ATOM 1440 O O . ALA A 1 192 ? -3.176 2.171 -6.238 1.00 84.50 192 ALA A O 1
ATOM 1441 N N . LEU A 1 193 ? -2.599 0.095 -6.875 1.00 90.69 193 LEU A N 1
ATOM 1442 C CA . LEU A 1 193 ? -2.111 0.495 -8.201 1.00 90.69 193 LEU A CA 1
ATOM 1443 C C . LEU A 1 193 ? -3.193 1.144 -9.068 1.00 90.69 193 LEU A C 1
ATOM 1445 O O . LEU A 1 193 ? -2.931 2.167 -9.696 1.00 90.69 193 LEU A O 1
ATOM 1449 N N . LYS A 1 194 ? -4.409 0.588 -9.070 1.00 89.69 194 LYS A N 1
ATOM 1450 C CA . LYS A 1 194 ? -5.540 1.183 -9.795 1.00 89.69 194 LYS A CA 1
ATOM 1451 C C . LYS A 1 194 ? -5.881 2.566 -9.261 1.00 89.69 194 LYS A C 1
ATOM 1453 O O . LYS A 1 194 ? -6.038 3.487 -10.044 1.00 89.69 194 LYS A O 1
ATOM 1458 N N . VAL A 1 195 ? -5.908 2.732 -7.939 1.00 85.56 195 VAL A N 1
ATOM 1459 C CA . VAL A 1 195 ? -6.203 4.038 -7.339 1.00 85.56 195 VAL A CA 1
ATOM 1460 C C . VAL A 1 195 ? -5.127 5.069 -7.686 1.00 85.56 195 VAL A C 1
ATOM 1462 O O . VAL A 1 195 ? -5.461 6.196 -8.036 1.00 85.56 195 VAL A O 1
ATOM 1465 N N . LEU A 1 196 ? -3.842 4.698 -7.658 1.00 87.06 196 LEU A N 1
ATOM 1466 C CA . LEU A 1 196 ? -2.767 5.590 -8.113 1.00 87.06 196 LEU A CA 1
ATOM 1467 C C . LEU A 1 196 ? -2.960 6.015 -9.571 1.00 87.06 196 LEU A C 1
ATOM 1469 O O . LEU A 1 196 ? -2.764 7.184 -9.891 1.00 87.06 196 LEU A O 1
ATOM 1473 N N . GLN A 1 197 ? -3.371 5.086 -10.433 1.00 89.69 197 GLN A N 1
ATOM 1474 C CA . GLN A 1 197 ? -3.657 5.368 -11.837 1.00 89.69 197 GLN A CA 1
ATOM 1475 C C . GLN A 1 197 ? -4.879 6.284 -12.007 1.00 89.69 197 GLN A C 1
ATOM 1477 O O . GLN A 1 197 ? -4.817 7.227 -12.793 1.00 89.69 197 GLN A O 1
ATOM 1482 N N . ASP A 1 198 ? -5.948 6.065 -11.239 1.00 87.06 198 ASP A N 1
ATOM 1483 C CA . ASP A 1 198 ? -7.164 6.892 -11.254 1.00 87.06 198 ASP A CA 1
ATOM 1484 C C . ASP A 1 198 ? -6.888 8.325 -10.759 1.00 87.06 198 ASP A C 1
ATOM 1486 O O . ASP A 1 198 ? -7.479 9.287 -11.249 1.00 87.06 198 ASP A O 1
ATOM 1490 N N . LEU A 1 199 ? -5.921 8.498 -9.849 1.00 82.12 199 LEU A N 1
ATOM 1491 C CA . LEU A 1 199 ? -5.386 9.805 -9.429 1.00 82.12 199 LEU A CA 1
ATOM 1492 C C . LEU A 1 199 ? -4.439 10.436 -10.478 1.00 82.12 199 LEU A C 1
ATOM 1494 O O . LEU A 1 199 ? -3.849 11.501 -10.260 1.00 82.12 199 LEU A O 1
ATOM 1498 N N . GLY A 1 200 ? -4.285 9.789 -11.634 1.00 85.00 200 GLY A N 1
ATOM 1499 C CA . GLY A 1 200 ? -3.452 10.204 -12.759 1.00 85.00 200 GLY A CA 1
ATOM 1500 C C . GLY A 1 200 ? -1.958 9.926 -12.577 1.00 85.00 200 GLY A C 1
ATOM 1501 O O . GLY A 1 200 ? -1.142 10.498 -13.296 1.00 85.00 200 GLY A O 1
ATOM 1502 N N . GLY A 1 201 ? -1.586 9.087 -11.612 1.00 87.25 201 GLY A N 1
ATOM 1503 C CA . GLY A 1 201 ? -0.210 8.666 -11.391 1.00 87.25 201 GLY A CA 1
ATOM 1504 C C . GLY A 1 201 ? 0.316 7.775 -12.523 1.00 87.25 201 GLY A C 1
ATOM 1505 O O . GLY A 1 201 ? -0.366 6.864 -12.996 1.00 87.25 201 GLY A O 1
ATOM 1506 N N . ASN A 1 202 ? 1.560 8.012 -12.946 1.00 90.69 202 ASN A N 1
ATOM 1507 C CA . ASN A 1 202 ? 2.215 7.215 -13.981 1.00 90.69 202 ASN A CA 1
ATOM 1508 C C . ASN A 1 202 ? 2.856 5.943 -13.395 1.00 90.69 202 ASN A C 1
ATOM 1510 O O . ASN A 1 202 ? 3.912 6.000 -12.767 1.00 90.69 202 ASN A O 1
ATOM 1514 N N . LEU A 1 203 ? 2.256 4.777 -13.662 1.00 94.19 203 LEU A N 1
ATOM 1515 C CA . LEU A 1 203 ? 2.766 3.471 -13.211 1.00 94.19 203 LEU A CA 1
ATOM 1516 C C . LEU A 1 203 ? 3.994 2.963 -13.991 1.00 94.19 203 LEU A C 1
ATOM 1518 O O . LEU A 1 203 ? 4.503 1.883 -13.688 1.00 94.19 203 LEU A O 1
ATOM 1522 N N . SER A 1 204 ? 4.463 3.706 -14.995 1.00 93.12 204 SER A N 1
ATOM 1523 C CA . SER A 1 204 ? 5.681 3.384 -15.751 1.00 93.12 204 SER A CA 1
ATOM 1524 C C . SER A 1 204 ? 6.919 4.114 -15.233 1.00 93.12 204 SER A C 1
ATOM 1526 O O . SER A 1 204 ? 8.029 3.786 -15.649 1.00 93.12 204 SER A O 1
ATOM 1528 N N . SER A 1 205 ? 6.751 5.087 -14.336 1.00 89.88 205 SER A N 1
ATOM 1529 C CA . SER A 1 205 ? 7.866 5.823 -13.744 1.00 89.88 205 SER A CA 1
ATOM 1530 C C . SER A 1 205 ? 8.662 4.943 -12.774 1.00 89.88 205 SER A C 1
ATOM 1532 O O . SER A 1 205 ? 8.092 4.133 -12.040 1.00 89.88 205 SER A O 1
ATOM 1534 N N . GLY A 1 206 ? 9.986 5.101 -12.785 1.00 88.38 206 GLY A N 1
ATOM 1535 C CA . GLY A 1 206 ? 10.893 4.415 -11.867 1.00 88.38 206 GLY A CA 1
ATOM 1536 C C . GLY A 1 206 ? 11.022 5.134 -10.525 1.00 88.38 206 GLY A C 1
ATOM 1537 O O . GLY A 1 206 ? 10.890 6.356 -10.463 1.00 88.38 206 GLY A O 1
ATOM 1538 N N . ASP A 1 207 ? 11.267 4.375 -9.458 1.00 86.19 207 ASP A N 1
ATOM 1539 C CA . ASP A 1 207 ? 11.678 4.903 -8.155 1.00 86.19 207 ASP A CA 1
ATOM 1540 C C . ASP A 1 207 ? 13.096 5.514 -8.205 1.00 86.19 207 ASP A C 1
ATOM 1542 O O . ASP A 1 207 ? 13.708 5.639 -9.268 1.00 86.19 207 ASP A O 1
ATOM 1546 N N . TYR A 1 208 ? 13.643 5.899 -7.049 1.00 83.06 208 TYR A N 1
ATOM 1547 C CA . TYR A 1 208 ? 14.992 6.475 -6.949 1.00 83.06 208 TYR A CA 1
ATOM 1548 C C . TYR A 1 208 ? 16.116 5.552 -7.459 1.00 83.06 208 TYR A C 1
ATOM 1550 O O . TYR A 1 208 ? 17.190 6.039 -7.814 1.00 83.06 208 TYR A O 1
ATOM 1558 N N . ASP A 1 209 ? 15.872 4.242 -7.533 1.00 81.88 209 ASP A N 1
ATOM 1559 C CA . ASP A 1 209 ? 16.794 3.253 -8.098 1.00 81.88 209 ASP A CA 1
ATOM 1560 C C . ASP A 1 209 ? 16.499 2.972 -9.583 1.00 81.88 209 ASP A C 1
ATOM 1562 O O . ASP A 1 209 ? 17.068 2.055 -10.174 1.00 81.88 209 ASP A O 1
ATOM 1566 N N . GLY A 1 210 ? 15.592 3.729 -10.205 1.00 86.88 210 GLY A N 1
ATOM 1567 C CA . GLY A 1 210 ? 15.115 3.497 -11.567 1.00 86.88 210 GLY A CA 1
ATOM 1568 C C . GLY A 1 210 ? 14.215 2.266 -11.699 1.00 86.88 210 GLY A C 1
ATOM 1569 O O . GLY A 1 210 ? 13.847 1.890 -12.814 1.00 86.88 210 GLY A O 1
ATOM 1570 N N . ARG A 1 211 ? 13.828 1.619 -10.592 1.00 89.88 211 ARG A N 1
ATOM 1571 C CA . ARG A 1 211 ? 12.961 0.440 -10.635 1.00 89.88 211 ARG A CA 1
ATOM 1572 C C . ARG A 1 211 ? 11.535 0.888 -10.867 1.00 89.88 211 ARG A C 1
ATOM 1574 O O . ARG A 1 211 ? 10.959 1.633 -10.083 1.00 89.88 211 ARG A O 1
ATOM 1581 N N . THR A 1 212 ? 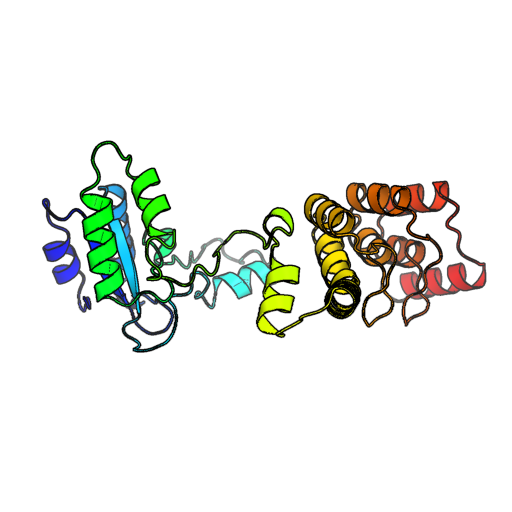10.938 0.393 -11.936 1.00 95.56 212 THR A N 1
ATOM 1582 C CA . THR A 1 212 ? 9.500 0.558 -12.165 1.00 95.56 212 THR A CA 1
ATOM 1583 C C . THR A 1 212 ? 8.703 -0.457 -11.335 1.00 95.56 212 THR A C 1
ATOM 1585 O O . THR A 1 212 ? 9.230 -1.522 -10.990 1.00 95.56 212 THR A O 1
ATOM 1588 N N . PRO A 1 213 ? 7.400 -0.227 -11.095 1.00 95.69 213 PRO A N 1
ATOM 1589 C CA . PRO A 1 213 ? 6.519 -1.217 -10.470 1.00 95.69 213 PRO A CA 1
ATOM 1590 C C . PRO A 1 213 ? 6.568 -2.591 -11.156 1.00 95.69 213 PRO A C 1
ATOM 1592 O O . PRO A 1 213 ? 6.398 -3.620 -10.504 1.00 95.69 213 PRO A O 1
ATOM 1595 N N . LEU A 1 214 ? 6.853 -2.628 -12.467 1.00 97.69 214 LEU A N 1
ATOM 1596 C CA . LEU A 1 214 ? 6.986 -3.871 -13.225 1.00 97.69 214 LEU A CA 1
ATOM 1597 C C . LEU A 1 214 ? 8.240 -4.658 -12.823 1.00 97.69 214 LEU A C 1
ATOM 1599 O O . LEU A 1 214 ? 8.166 -5.883 -12.757 1.00 97.69 214 LEU A O 1
ATOM 1603 N N . HIS A 1 215 ? 9.354 -3.995 -12.491 1.00 94.44 215 HIS A N 1
ATOM 1604 C CA . HIS A 1 215 ? 10.541 -4.662 -11.939 1.00 94.44 215 HIS A CA 1
ATOM 1605 C C . HIS A 1 215 ? 10.210 -5.360 -10.624 1.00 94.44 215 HIS A C 1
ATOM 1607 O O . HIS A 1 215 ? 10.527 -6.537 -10.453 1.00 94.44 215 HIS A O 1
ATOM 1613 N N . VAL A 1 216 ? 9.545 -4.641 -9.717 1.00 91.75 216 VAL A N 1
ATOM 1614 C CA . VAL A 1 216 ? 9.228 -5.137 -8.374 1.00 91.75 216 VAL A CA 1
ATOM 1615 C C . VAL A 1 216 ? 8.207 -6.271 -8.443 1.00 91.75 216 VAL A C 1
ATOM 1617 O O . VAL A 1 216 ? 8.442 -7.342 -7.897 1.00 91.75 216 VAL A O 1
ATOM 1620 N N . ALA A 1 217 ? 7.124 -6.109 -9.208 1.00 94.69 217 ALA A N 1
ATOM 1621 C CA . ALA A 1 217 ? 6.144 -7.178 -9.407 1.00 94.69 217 ALA A CA 1
ATOM 1622 C C . ALA A 1 217 ? 6.756 -8.431 -10.056 1.00 94.69 217 ALA A C 1
ATOM 1624 O O . ALA A 1 217 ? 6.311 -9.546 -9.781 1.00 94.69 217 ALA A O 1
ATOM 1625 N N . SER A 1 218 ? 7.765 -8.250 -10.915 1.00 94.00 218 SER A N 1
ATOM 1626 C CA . SER A 1 218 ? 8.474 -9.354 -11.566 1.00 94.00 218 SER A CA 1
ATOM 1627 C C . SER A 1 218 ? 9.425 -10.087 -10.622 1.00 94.00 218 SER A C 1
ATOM 1629 O O . SER A 1 218 ? 9.510 -11.312 -10.683 1.00 94.00 218 SER A O 1
ATOM 1631 N N . CYS A 1 219 ? 10.077 -9.353 -9.719 1.00 91.44 219 CYS A N 1
ATOM 1632 C CA . CYS A 1 219 ? 10.888 -9.884 -8.622 1.00 91.44 219 CYS A CA 1
ATOM 1633 C C . CYS A 1 219 ? 10.052 -10.702 -7.622 1.00 91.44 219 CYS A C 1
ATOM 1635 O O . CYS A 1 219 ? 10.458 -11.790 -7.232 1.00 91.44 219 CYS A O 1
ATOM 1637 N N . GLU A 1 220 ? 8.861 -10.224 -7.258 1.00 88.38 220 GLU A N 1
ATOM 1638 C CA . GLU A 1 220 ? 7.978 -10.896 -6.285 1.00 88.38 220 GLU A CA 1
ATOM 1639 C C . GLU A 1 220 ? 7.086 -11.989 -6.908 1.00 88.38 220 GLU A C 1
ATOM 1641 O O . GLU A 1 220 ? 6.350 -12.682 -6.213 1.00 88.38 220 GLU A O 1
ATOM 1646 N N . GLY A 1 221 ? 7.084 -12.135 -8.238 1.00 89.88 221 GLY A N 1
ATOM 1647 C CA . GLY A 1 221 ? 6.265 -13.145 -8.920 1.00 89.88 221 GLY A CA 1
ATOM 1648 C C . GLY A 1 221 ? 4.765 -12.823 -8.960 1.00 89.88 221 GLY A C 1
ATOM 1649 O O . GLY A 1 221 ? 3.942 -13.694 -9.265 1.00 89.88 221 GLY A O 1
ATOM 1650 N N . ASN A 1 222 ? 4.384 -11.568 -8.707 1.00 93.31 222 ASN A N 1
ATOM 1651 C CA . ASN A 1 222 ? 2.998 -11.107 -8.610 1.00 93.31 222 ASN A CA 1
ATOM 1652 C C . ASN A 1 222 ? 2.310 -11.021 -9.985 1.00 93.31 222 ASN A C 1
ATOM 1654 O O . ASN A 1 222 ? 2.036 -9.947 -10.523 1.00 93.31 222 ASN A O 1
ATOM 1658 N N . LEU A 1 223 ? 1.956 -12.176 -10.553 1.00 95.50 223 LEU A N 1
ATOM 1659 C CA . LEU A 1 223 ? 1.453 -12.320 -11.926 1.00 95.50 223 LEU A CA 1
ATOM 1660 C C . LEU A 1 223 ? 0.221 -11.450 -12.250 1.00 95.50 223 LEU A C 1
ATOM 1662 O O . LEU A 1 223 ? 0.075 -10.973 -13.377 1.00 95.50 223 LEU A O 1
ATOM 1666 N N . LYS A 1 224 ? -0.684 -11.245 -11.281 1.00 96.50 224 LYS A N 1
ATOM 1667 C CA . LYS A 1 224 ? -1.865 -10.375 -11.452 1.00 96.50 224 LYS A CA 1
ATOM 1668 C C . LYS A 1 224 ? -1.461 -8.911 -11.641 1.00 96.50 224 LYS A C 1
ATOM 1670 O O . LYS A 1 224 ? -2.012 -8.246 -12.516 1.00 96.50 224 LYS A O 1
ATOM 1675 N N . VAL A 1 225 ? -0.493 -8.445 -10.853 1.00 96.81 225 VAL A N 1
ATOM 1676 C CA . VAL A 1 225 ? 0.047 -7.086 -10.943 1.00 96.81 225 VAL A CA 1
ATOM 1677 C C . VAL A 1 225 ? 0.821 -6.909 -12.244 1.00 96.81 225 VAL A C 1
ATOM 1679 O O . VAL A 1 225 ? 0.541 -5.962 -12.970 1.00 96.81 225 VAL A O 1
ATOM 1682 N N . VAL A 1 226 ? 1.696 -7.855 -12.602 1.00 97.62 226 VAL A N 1
ATOM 1683 C CA . VAL A 1 226 ? 2.441 -7.825 -13.875 1.00 97.62 226 VAL A CA 1
ATOM 1684 C C . VAL A 1 226 ? 1.486 -7.672 -15.062 1.00 97.62 226 VAL A C 1
ATOM 1686 O O . VAL A 1 226 ? 1.655 -6.774 -15.882 1.00 97.62 226 VAL A O 1
ATOM 1689 N N . ARG A 1 227 ? 0.417 -8.481 -15.128 1.00 97.50 227 ARG A N 1
ATOM 1690 C CA . ARG A 1 227 ? -0.598 -8.365 -16.191 1.00 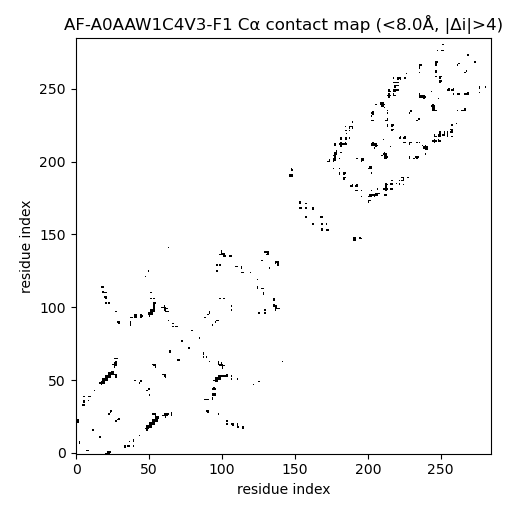97.50 227 ARG A CA 1
ATOM 1691 C C . ARG A 1 227 ? -1.247 -6.988 -16.254 1.00 97.50 227 ARG A C 1
ATOM 1693 O O . ARG A 1 227 ? -1.537 -6.510 -17.345 1.00 97.50 227 ARG A O 1
ATOM 1700 N N . HIS A 1 228 ? -1.545 -6.395 -15.105 1.00 97.06 228 HIS A N 1
ATOM 1701 C CA . HIS A 1 228 ? -2.175 -5.085 -15.058 1.00 97.06 228 HIS A CA 1
ATOM 1702 C C . HIS A 1 228 ? -1.217 -3.983 -15.504 1.00 97.06 228 HIS A C 1
ATOM 1704 O O . HIS A 1 228 ? -1.595 -3.192 -16.355 1.00 97.06 228 HIS A O 1
ATOM 1710 N N . LEU A 1 229 ? 0.024 -3.990 -15.018 1.00 96.94 229 LEU A N 1
ATOM 1711 C CA . LEU A 1 229 ? 1.043 -3.016 -15.410 1.00 96.94 229 LEU A CA 1
ATOM 1712 C C . LEU A 1 229 ? 1.320 -3.057 -16.919 1.00 96.94 229 LEU A C 1
ATOM 1714 O O . LEU A 1 229 ? 1.359 -2.009 -17.555 1.00 96.94 229 LEU A O 1
ATOM 1718 N N . LEU A 1 230 ? 1.415 -4.253 -17.510 1.00 96.38 230 LEU A N 1
ATOM 1719 C CA . LEU A 1 230 ? 1.571 -4.419 -18.962 1.00 96.38 230 LEU A CA 1
ATOM 1720 C C . LEU A 1 230 ? 0.363 -3.870 -19.737 1.00 96.38 230 LEU A C 1
ATOM 1722 O O . LEU A 1 230 ? 0.533 -3.170 -20.729 1.00 96.38 230 LEU A O 1
ATOM 1726 N N . LYS A 1 231 ? -0.865 -4.132 -19.264 1.00 95.00 231 LYS A N 1
ATOM 1727 C CA . LYS A 1 231 ? -2.087 -3.550 -19.853 1.00 95.00 231 LYS A CA 1
ATOM 1728 C C . LYS A 1 231 ? -2.139 -2.027 -19.722 1.00 95.00 231 LYS A C 1
ATOM 1730 O O . LYS A 1 231 ? -2.707 -1.376 -20.589 1.00 95.00 231 LYS A O 1
ATOM 1735 N N . SER A 1 232 ? -1.550 -1.479 -18.664 1.00 91.94 232 SER A N 1
ATOM 1736 C CA . SER A 1 232 ? -1.430 -0.039 -18.426 1.00 91.94 232 SER A CA 1
ATOM 1737 C C . SER A 1 232 ? -0.262 0.609 -19.188 1.00 91.94 232 SER A C 1
ATOM 1739 O O . SER A 1 232 ? 0.017 1.783 -18.967 1.00 91.94 232 SER A O 1
ATOM 1741 N N . GLY A 1 233 ? 0.412 -0.125 -20.083 1.00 92.25 233 GLY A N 1
ATOM 1742 C CA . GLY A 1 233 ? 1.456 0.411 -20.961 1.00 92.25 233 GLY A CA 1
ATOM 1743 C C . GLY A 1 233 ? 2.870 0.407 -20.376 1.00 92.25 233 GLY A C 1
ATOM 1744 O O . GLY A 1 233 ? 3.751 1.051 -20.940 1.00 92.25 233 GLY A O 1
ATOM 1745 N N . ALA A 1 234 ? 3.119 -0.309 -19.274 1.00 95.44 234 ALA A N 1
ATOM 1746 C CA . ALA A 1 234 ? 4.467 -0.423 -18.722 1.00 95.44 234 ALA A CA 1
ATOM 1747 C C . ALA A 1 234 ? 5.413 -1.121 -19.713 1.00 95.44 234 ALA A C 1
ATOM 1749 O O . ALA A 1 234 ? 5.139 -2.227 -20.184 1.00 95.44 234 ALA A O 1
ATOM 1750 N N . THR A 1 235 ? 6.555 -0.491 -19.997 1.00 95.00 235 THR A N 1
ATOM 1751 C CA . THR A 1 235 ? 7.573 -1.063 -20.887 1.00 95.00 235 THR A CA 1
ATOM 1752 C C . THR A 1 235 ? 8.307 -2.233 -20.229 1.00 95.00 235 THR A C 1
ATOM 1754 O O . THR A 1 235 ? 8.750 -2.153 -19.082 1.00 95.00 235 THR A O 1
ATOM 1757 N N . VAL A 1 236 ? 8.487 -3.316 -20.986 1.00 96.31 236 VAL A N 1
ATOM 1758 C CA . VAL A 1 236 ? 9.267 -4.494 -20.568 1.00 96.31 236 VAL A CA 1
ATOM 1759 C C . VAL A 1 236 ? 10.781 -4.288 -20.671 1.00 96.31 236 VAL A C 1
ATOM 1761 O O . VAL A 1 236 ? 11.537 -5.131 -20.198 1.00 96.31 236 VAL A O 1
ATOM 1764 N N . TYR A 1 237 ? 11.220 -3.1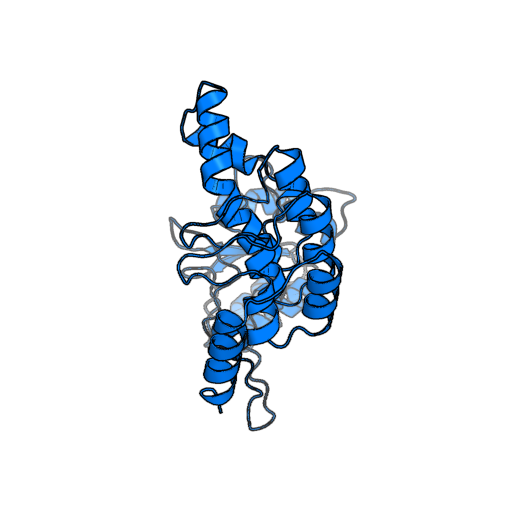79 -21.272 1.00 95.25 237 TYR A N 1
ATOM 1765 C CA . TYR A 1 237 ? 12.633 -2.855 -21.495 1.00 95.25 237 TYR A CA 1
ATOM 1766 C C . TYR A 1 237 ? 13.154 -1.742 -20.583 1.00 95.25 237 TYR A C 1
ATOM 1768 O O . TYR A 1 237 ? 14.277 -1.280 -20.782 1.00 95.25 237 TYR A O 1
ATOM 1776 N N . ALA A 1 238 ? 12.359 -1.280 -19.609 1.00 94.31 238 ALA A N 1
ATOM 1777 C CA . ALA A 1 238 ? 12.874 -0.355 -18.603 1.00 94.31 238 ALA A CA 1
ATOM 1778 C C . ALA A 1 238 ? 14.099 -0.981 -17.925 1.00 94.31 238 ALA A C 1
ATOM 1780 O O . ALA A 1 238 ? 14.108 -2.182 -17.663 1.00 94.31 238 ALA A O 1
ATOM 1781 N N . LYS A 1 239 ? 15.117 -0.159 -17.673 1.00 92.81 239 LYS A N 1
ATOM 1782 C CA . LYS A 1 239 ? 16.341 -0.562 -16.989 1.00 92.81 239 LYS A CA 1
ATOM 1783 C C . LYS A 1 239 ? 16.432 0.191 -15.675 1.00 92.81 239 LYS A C 1
ATOM 1785 O O . LYS A 1 239 ? 16.307 1.416 -15.672 1.00 92.81 239 LYS A O 1
ATOM 1790 N N . ASP A 1 240 ? 16.635 -0.538 -14.587 1.00 88.75 240 ASP A N 1
ATOM 1791 C CA . ASP A 1 240 ? 16.975 0.066 -13.303 1.00 88.75 240 ASP A CA 1
ATOM 1792 C C . ASP A 1 240 ? 18.432 0.565 -13.287 1.00 88.75 240 ASP A C 1
ATOM 1794 O O . ASP A 1 240 ? 19.167 0.469 -14.276 1.00 88.75 240 ASP A O 1
ATOM 1798 N N . ARG A 1 241 ? 18.875 1.114 -12.154 1.00 87.38 241 ARG A N 1
ATOM 1799 C CA . ARG A 1 241 ? 20.230 1.659 -11.983 1.00 87.38 241 ARG A CA 1
ATOM 1800 C C . ARG A 1 241 ? 21.345 0.628 -12.185 1.00 87.38 241 ARG A C 1
ATOM 1802 O O . ARG A 1 241 ? 22.474 1.015 -12.476 1.00 87.38 241 ARG A O 1
ATOM 1809 N N . LEU A 1 242 ? 21.049 -0.662 -12.039 1.00 84.06 242 LEU A N 1
ATOM 1810 C CA . LEU A 1 242 ? 21.989 -1.758 -12.284 1.00 84.06 242 LEU A CA 1
ATOM 1811 C C . LEU A 1 242 ? 21.911 -2.272 -13.729 1.00 84.06 242 LEU A C 1
ATOM 1813 O O . LEU A 1 242 ? 22.589 -3.235 -14.083 1.00 84.06 242 LEU A O 1
ATOM 1817 N N . GLY A 1 243 ? 21.090 -1.641 -14.571 1.00 88.19 243 GLY A N 1
ATOM 1818 C CA . GLY A 1 243 ? 20.831 -2.073 -15.937 1.00 88.19 243 GLY A CA 1
ATOM 1819 C C . GLY A 1 243 ? 19.908 -3.287 -16.026 1.00 88.19 243 GLY A C 1
ATOM 1820 O O . GLY A 1 243 ? 19.764 -3.837 -17.120 1.00 88.19 243 GLY A O 1
ATOM 1821 N N . ALA A 1 244 ? 19.296 -3.716 -14.916 1.00 89.62 244 ALA A N 1
ATOM 1822 C CA . ALA A 1 244 ? 18.423 -4.877 -14.901 1.00 89.62 244 ALA A CA 1
ATOM 1823 C C . ALA A 1 244 ? 17.058 -4.527 -15.495 1.00 89.62 244 ALA A C 1
ATOM 1825 O O . ALA A 1 244 ? 16.510 -3.464 -15.218 1.00 89.62 244 ALA A O 1
ATOM 1826 N N . THR A 1 245 ? 16.508 -5.431 -16.306 1.00 95.12 245 THR A N 1
ATOM 1827 C CA . THR A 1 245 ? 15.141 -5.330 -16.836 1.00 95.12 245 THR A CA 1
ATOM 1828 C C . THR A 1 245 ? 14.158 -6.119 -15.965 1.00 95.12 245 THR A C 1
ATOM 1830 O O . THR A 1 245 ? 14.571 -7.011 -15.211 1.00 95.12 245 THR A O 1
ATOM 1833 N N . PRO A 1 246 ? 12.833 -5.900 -16.090 1.00 96.00 246 PRO A N 1
ATOM 1834 C CA . PRO A 1 246 ? 11.848 -6.719 -15.388 1.00 96.00 246 PRO A CA 1
ATOM 1835 C C . PRO A 1 246 ? 11.998 -8.221 -15.660 1.00 96.00 246 PRO A C 1
ATOM 1837 O O . PRO A 1 246 ? 11.815 -9.030 -14.750 1.00 96.00 246 PRO A O 1
ATOM 1840 N N . LEU A 1 247 ? 12.386 -8.599 -16.886 1.00 96.50 247 LEU A N 1
ATOM 1841 C CA . LEU A 1 247 ? 12.640 -9.993 -17.251 1.00 96.50 247 LEU A CA 1
ATOM 1842 C C . LEU A 1 247 ? 13.851 -10.565 -16.506 1.00 96.50 247 LEU A C 1
ATOM 1844 O O . LEU A 1 247 ? 13.763 -11.671 -15.976 1.00 96.50 247 LEU A O 1
ATOM 1848 N N . MET A 1 248 ? 14.953 -9.815 -16.407 1.00 92.56 248 MET A N 1
ATOM 1849 C CA . MET A 1 248 ? 16.123 -10.242 -15.629 1.00 92.56 248 MET A CA 1
ATOM 1850 C C . MET A 1 248 ? 15.777 -10.449 -14.155 1.00 92.56 248 MET A C 1
ATOM 1852 O O . MET A 1 248 ? 16.183 -11.454 -13.574 1.00 92.56 248 MET A O 1
ATOM 1856 N N . ASN A 1 249 ? 14.974 -9.556 -13.568 1.00 90.44 249 ASN A N 1
ATOM 1857 C CA . ASN A 1 249 ? 14.509 -9.713 -12.190 1.00 90.44 249 ASN A CA 1
ATOM 1858 C C . ASN A 1 249 ? 13.612 -10.951 -12.042 1.00 90.44 249 ASN A C 1
ATOM 1860 O O . ASN A 1 249 ? 13.815 -11.741 -11.125 1.00 90.44 249 ASN A O 1
ATOM 1864 N N . ALA A 1 250 ? 12.681 -11.198 -12.968 1.00 94.31 250 ALA A N 1
ATOM 1865 C CA . ALA A 1 250 ? 11.875 -12.422 -12.942 1.00 94.31 250 ALA A CA 1
ATOM 1866 C C . ALA A 1 250 ? 12.737 -13.697 -13.002 1.00 94.31 250 ALA A C 1
ATOM 1868 O O . ALA A 1 250 ? 12.442 -14.665 -12.301 1.00 94.31 250 ALA A O 1
ATOM 1869 N N . ILE A 1 251 ? 13.801 -13.696 -13.814 1.00 92.50 251 ILE A N 1
ATOM 1870 C CA . ILE A 1 251 ? 14.729 -14.829 -13.958 1.00 92.50 251 ILE A CA 1
ATOM 1871 C C . ILE A 1 251 ? 15.565 -15.023 -12.691 1.00 92.50 251 ILE A C 1
ATOM 1873 O O . ILE A 1 251 ? 15.610 -16.135 -12.163 1.00 92.50 251 ILE A O 1
ATOM 1877 N N . LYS A 1 252 ? 16.169 -13.951 -12.165 1.00 87.44 252 LYS A N 1
ATOM 1878 C CA . LYS A 1 252 ? 16.993 -13.980 -10.945 1.00 87.44 252 LYS A CA 1
ATOM 1879 C C . LYS A 1 252 ? 16.234 -14.569 -9.754 1.00 87.44 252 LYS A C 1
ATOM 1881 O O . LYS A 1 252 ? 16.791 -15.360 -9.002 1.00 87.44 252 LYS A O 1
ATOM 1886 N N . PHE A 1 253 ? 14.950 -14.237 -9.628 1.00 86.12 253 PHE A N 1
ATOM 1887 C CA . PHE A 1 253 ? 14.075 -14.718 -8.554 1.00 86.12 253 PHE A CA 1
ATOM 1888 C C . PHE A 1 253 ? 13.240 -15.956 -8.937 1.00 86.12 253 PHE A C 1
ATOM 1890 O O . PHE A 1 253 ? 12.356 -16.363 -8.189 1.00 86.12 253 PHE A O 1
ATOM 1897 N N . ARG A 1 254 ? 13.533 -16.601 -10.077 1.00 90.75 254 ARG A N 1
ATOM 1898 C CA . ARG A 1 254 ? 12.931 -17.875 -10.528 1.00 90.75 254 ARG A CA 1
ATOM 1899 C C . ARG A 1 254 ? 11.397 -17.847 -10.652 1.00 90.75 254 ARG A C 1
ATOM 1901 O O . ARG A 1 254 ? 10.714 -18.855 -10.449 1.00 90.75 254 ARG A O 1
ATOM 1908 N N . ASN A 1 255 ? 10.832 -16.715 -11.066 1.00 93.56 255 ASN A N 1
ATOM 1909 C CA . ASN A 1 255 ? 9.389 -16.531 -11.236 1.00 93.56 255 ASN A CA 1
ATOM 1910 C C . ASN A 1 255 ? 8.894 -16.987 -12.618 1.00 93.56 255 ASN A C 1
ATOM 1912 O O . ASN A 1 255 ? 8.441 -16.182 -13.432 1.00 93.56 255 ASN A O 1
ATOM 1916 N N . HIS A 1 256 ? 8.928 -18.297 -12.874 1.00 94.44 256 HIS A N 1
ATOM 1917 C CA . HIS A 1 256 ? 8.616 -18.940 -14.164 1.00 94.44 256 HIS A CA 1
ATOM 1918 C C . HIS A 1 256 ? 7.359 -18.402 -14.872 1.00 94.44 256 HIS A C 1
ATOM 1920 O O . HIS A 1 256 ? 7.415 -18.017 -16.037 1.00 94.44 256 HIS A O 1
ATOM 1926 N N . LYS A 1 257 ? 6.232 -18.276 -14.157 1.00 96.44 257 LYS A N 1
ATOM 1927 C CA . LYS A 1 257 ? 4.972 -17.774 -14.743 1.00 96.44 257 LYS A CA 1
ATOM 1928 C C . LYS A 1 257 ? 5.069 -16.325 -15.229 1.00 96.44 257 LYS A C 1
ATOM 1930 O O . LYS A 1 257 ? 4.388 -15.947 -16.181 1.00 96.44 257 LYS A O 1
ATOM 1935 N N . VAL A 1 258 ? 5.866 -15.500 -14.551 1.00 97.19 258 VAL A N 1
ATOM 1936 C CA . VAL A 1 258 ? 6.113 -14.113 -14.959 1.00 97.19 258 VAL A CA 1
ATOM 1937 C C . VAL A 1 258 ? 7.076 -14.073 -16.141 1.00 97.19 258 VAL A C 1
ATOM 1939 O O . VAL A 1 258 ? 6.822 -13.321 -17.076 1.00 97.19 258 VAL A O 1
ATOM 1942 N N . ILE A 1 259 ? 8.114 -14.915 -16.144 1.00 96.81 259 ILE A N 1
ATOM 1943 C CA . ILE A 1 259 ? 9.055 -15.054 -17.268 1.00 96.81 259 ILE A CA 1
ATOM 1944 C C . ILE A 1 259 ? 8.291 -15.385 -18.556 1.00 96.81 259 ILE A C 1
ATOM 1946 O O . ILE A 1 259 ? 8.431 -14.679 -19.553 1.00 96.81 259 ILE A O 1
ATOM 1950 N N . GLU A 1 260 ? 7.417 -16.396 -18.520 1.00 96.75 260 GLU A N 1
ATOM 1951 C CA . GLU A 1 260 ? 6.583 -16.774 -19.667 1.00 96.75 260 GLU A CA 1
ATOM 1952 C C . GLU A 1 260 ? 5.698 -15.622 -20.155 1.00 96.75 260 GLU A C 1
ATOM 1954 O O . GLU A 1 260 ? 5.553 -15.403 -21.358 1.00 96.75 260 GLU A O 1
ATOM 1959 N N . LEU A 1 261 ? 5.086 -14.881 -19.226 1.00 97.44 261 LEU A N 1
ATOM 1960 C CA . LEU A 1 261 ? 4.227 -13.750 -19.563 1.00 97.44 261 LEU A CA 1
ATOM 1961 C C . LEU A 1 261 ? 5.023 -12.615 -20.217 1.00 97.44 261 LEU A C 1
ATOM 1963 O O . LEU A 1 261 ? 4.593 -12.102 -21.247 1.00 97.44 261 LEU A O 1
ATOM 1967 N N . LEU A 1 262 ? 6.167 -12.244 -19.641 1.00 96.25 262 LEU A N 1
ATOM 1968 C CA . LEU A 1 262 ? 7.027 -11.183 -20.164 1.00 96.25 262 LEU A CA 1
ATOM 1969 C C . LEU A 1 262 ? 7.562 -11.539 -21.556 1.00 96.25 262 LEU A C 1
ATOM 1971 O O . LEU A 1 262 ? 7.524 -10.700 -22.458 1.00 96.25 262 LEU A O 1
ATOM 1975 N N . HIS A 1 263 ? 7.964 -12.795 -21.763 1.00 94.44 263 HIS A N 1
ATOM 1976 C CA . HIS A 1 263 ? 8.401 -13.290 -23.068 1.00 94.44 263 HIS A CA 1
ATOM 1977 C C . HIS A 1 263 ? 7.281 -13.214 -24.116 1.00 94.44 263 HIS A C 1
ATOM 1979 O O . HIS A 1 263 ? 7.500 -12.749 -25.233 1.00 94.44 263 HIS A O 1
ATOM 1985 N N . LYS A 1 264 ? 6.043 -13.588 -23.754 1.00 95.38 264 LYS A N 1
ATOM 1986 C CA . LYS A 1 264 ? 4.868 -13.434 -24.638 1.00 95.38 264 LYS A CA 1
ATOM 1987 C C . LYS A 1 264 ? 4.586 -11.978 -25.012 1.00 95.38 264 LYS A C 1
ATOM 1989 O O . LYS A 1 264 ? 4.025 -11.732 -26.072 1.00 95.38 264 LYS A O 1
ATOM 1994 N N . THR A 1 265 ? 4.972 -11.026 -24.166 1.00 93.00 265 THR A N 1
ATOM 1995 C CA . THR A 1 265 ? 4.869 -9.586 -24.453 1.00 93.00 265 THR A CA 1
ATOM 1996 C C . THR A 1 265 ? 6.088 -9.002 -25.174 1.00 93.00 265 THR A C 1
ATOM 1998 O O . THR A 1 265 ? 6.188 -7.787 -25.301 1.00 93.00 265 THR A O 1
ATOM 2001 N N . GLY A 1 266 ? 7.008 -9.843 -25.659 1.00 91.81 266 GLY A N 1
ATOM 2002 C CA . GLY A 1 266 ? 8.164 -9.435 -26.464 1.00 91.81 266 GLY A CA 1
ATOM 2003 C C . GLY A 1 266 ? 9.447 -9.175 -25.671 1.00 91.81 266 GLY A C 1
ATOM 2004 O O . GLY A 1 266 ? 10.477 -8.860 -26.272 1.00 91.81 266 GLY A O 1
ATOM 2005 N N . ALA A 1 267 ? 9.430 -9.327 -24.343 1.00 93.94 267 ALA A N 1
ATOM 2006 C CA . ALA A 1 267 ? 10.641 -9.200 -23.540 1.00 93.94 267 ALA A CA 1
ATOM 2007 C C . ALA A 1 267 ? 11.641 -10.299 -23.928 1.00 93.94 267 ALA A C 1
ATOM 2009 O O . ALA A 1 267 ? 11.307 -11.483 -23.928 1.00 93.94 267 ALA A O 1
ATOM 2010 N N . HIS A 1 268 ? 12.871 -9.905 -24.230 1.00 92.88 268 HIS A N 1
ATOM 2011 C CA . HIS A 1 268 ? 13.958 -10.808 -24.586 1.00 92.88 268 HIS A CA 1
ATOM 2012 C C . HIS A 1 268 ? 15.253 -10.321 -23.939 1.00 92.88 268 HIS A C 1
ATOM 2014 O O . HIS A 1 268 ? 15.371 -9.152 -23.574 1.00 92.88 268 HIS A O 1
ATOM 2020 N N . LEU A 1 269 ? 16.207 -11.235 -23.781 1.00 91.44 269 LEU A N 1
ATOM 2021 C CA . LEU A 1 269 ? 17.565 -10.912 -23.361 1.00 91.44 269 LEU A CA 1
ATOM 2022 C C . LEU A 1 269 ? 18.471 -10.909 -24.590 1.00 91.44 269 LEU A C 1
ATOM 2024 O O . LEU A 1 269 ? 18.369 -11.796 -25.439 1.00 91.44 269 LEU A O 1
ATOM 2028 N N . SER A 1 270 ? 19.378 -9.944 -24.671 1.00 90.75 270 SER A N 1
ATOM 2029 C CA . SER A 1 270 ? 20.504 -10.016 -25.604 1.00 90.75 270 SER A CA 1
ATOM 2030 C C . SER A 1 270 ? 21.485 -11.124 -25.201 1.00 90.75 270 SER A C 1
ATOM 2032 O O . SER A 1 270 ? 21.497 -11.582 -24.056 1.00 90.75 270 SER A O 1
ATOM 2034 N N . SER A 1 271 ? 22.359 -11.536 -26.123 1.00 90.06 271 SER A N 1
ATOM 2035 C CA . SER A 1 271 ? 23.362 -12.577 -25.858 1.00 90.06 271 SER A CA 1
ATOM 2036 C C . SER A 1 271 ? 24.241 -12.250 -24.647 1.00 90.06 271 SER A C 1
ATOM 2038 O O . SER A 1 271 ? 24.504 -13.122 -23.822 1.00 90.06 271 SER A O 1
ATOM 2040 N N . GLN A 1 272 ? 24.646 -10.984 -24.496 1.00 88.06 272 GLN A N 1
ATOM 2041 C CA . GLN A 1 272 ? 25.447 -10.543 -23.354 1.00 88.06 272 GLN A CA 1
ATOM 2042 C C . GLN A 1 272 ? 24.657 -10.608 -22.043 1.00 88.06 272 GLN A C 1
ATOM 2044 O O . GLN A 1 272 ? 25.171 -11.053 -21.019 1.00 88.06 272 GLN A O 1
ATOM 2049 N N . GLU A 1 273 ? 23.398 -10.178 -22.070 1.00 88.50 273 GLU A N 1
ATOM 2050 C CA . GLU A 1 273 ? 22.513 -10.209 -20.908 1.00 88.50 273 GLU A CA 1
ATOM 2051 C C . GLU A 1 273 ? 22.249 -11.648 -20.448 1.00 88.50 273 GLU A C 1
ATOM 2053 O O . GLU A 1 273 ? 22.284 -11.920 -19.251 1.00 88.50 273 GLU A O 1
ATOM 2058 N N . LEU A 1 274 ? 22.075 -12.584 -21.384 1.00 88.88 274 LEU A N 1
ATOM 2059 C CA . LEU A 1 274 ? 21.900 -14.005 -21.091 1.00 88.88 274 LEU A CA 1
ATOM 2060 C C . LEU A 1 274 ? 23.142 -14.614 -20.422 1.00 88.88 274 LEU A C 1
ATOM 2062 O O . LEU A 1 274 ? 23.007 -15.327 -19.427 1.00 88.88 274 LEU A O 1
ATOM 2066 N N . VAL A 1 275 ? 24.345 -14.285 -20.907 1.00 88.69 275 VAL A N 1
ATOM 2067 C CA . VAL A 1 275 ? 25.611 -14.701 -20.275 1.00 88.69 275 VAL A CA 1
ATOM 2068 C C . VAL A 1 275 ? 25.743 -14.113 -18.871 1.00 88.69 275 VAL A C 1
ATOM 2070 O O . VAL A 1 275 ? 26.097 -14.836 -17.940 1.00 88.69 275 VAL A O 1
ATOM 2073 N N . ASN A 1 276 ? 25.426 -12.829 -18.691 1.00 85.56 276 ASN A N 1
ATOM 2074 C CA . ASN A 1 276 ? 25.515 -12.161 -17.392 1.00 85.56 276 ASN A CA 1
ATOM 2075 C C . ASN A 1 276 ? 24.548 -12.780 -16.373 1.00 85.56 276 ASN A C 1
ATOM 2077 O O . ASN A 1 276 ? 24.965 -13.131 -15.270 1.00 85.56 276 ASN A O 1
ATOM 2081 N N . VAL A 1 277 ? 23.275 -12.961 -16.749 1.00 85.75 277 VAL A N 1
ATOM 2082 C CA . VAL A 1 277 ? 22.266 -13.587 -15.881 1.00 85.75 277 VAL A CA 1
ATOM 2083 C C . VAL A 1 277 ? 22.641 -15.035 -15.562 1.00 85.75 277 VAL A C 1
ATOM 2085 O O . VAL A 1 277 ? 22.560 -15.438 -14.405 1.00 85.75 277 VAL A O 1
ATOM 2088 N N . GLY A 1 278 ? 23.099 -15.809 -16.551 1.00 85.75 278 GLY A N 1
ATOM 2089 C CA . GLY A 1 278 ? 23.561 -17.183 -16.338 1.00 85.75 278 GLY A CA 1
ATOM 2090 C C . GLY A 1 278 ? 24.762 -17.262 -15.393 1.00 85.75 278 GLY A C 1
ATOM 2091 O O . GLY A 1 278 ? 24.758 -18.057 -14.459 1.00 85.75 278 GLY A O 1
ATOM 2092 N N . THR A 1 279 ? 25.757 -16.391 -15.581 1.00 86.25 279 THR A N 1
ATOM 2093 C CA . THR A 1 279 ? 26.943 -16.313 -14.711 1.00 86.25 279 THR A CA 1
ATOM 2094 C C . THR A 1 279 ? 26.555 -15.982 -13.272 1.00 86.25 279 THR A C 1
ATOM 2096 O O . THR A 1 279 ? 27.047 -16.618 -12.343 1.00 86.25 279 THR A O 1
ATOM 2099 N N . GLU A 1 280 ? 25.655 -15.016 -13.079 1.00 80.88 280 GLU A N 1
ATOM 2100 C CA . GLU A 1 280 ? 25.170 -14.625 -11.753 1.00 80.88 280 GLU A CA 1
ATOM 2101 C C . GLU A 1 280 ? 24.413 -15.768 -11.063 1.00 80.88 280 GLU A C 1
ATOM 2103 O O . GLU A 1 280 ? 24.672 -16.064 -9.899 1.00 80.88 280 GLU A O 1
ATOM 2108 N N . LEU A 1 281 ? 23.534 -16.468 -11.788 1.00 81.00 281 LEU A N 1
ATOM 2109 C CA . LEU A 1 281 ? 22.807 -17.627 -11.259 1.00 81.00 281 LEU A CA 1
ATOM 2110 C C . LEU A 1 281 ? 23.740 -18.777 -10.856 1.00 81.00 281 LEU A C 1
ATOM 2112 O O . LEU A 1 281 ? 23.457 -19.462 -9.876 1.00 81.00 281 LEU A O 1
ATOM 2116 N N . CYS A 1 282 ? 24.839 -18.982 -11.586 1.00 83.62 282 CYS A N 1
ATOM 2117 C CA . CYS A 1 282 ? 25.839 -20.001 -11.266 1.00 83.62 282 CYS A CA 1
ATOM 2118 C C . CYS A 1 282 ? 26.758 -19.609 -10.096 1.00 83.62 282 CYS A C 1
ATOM 2120 O O . CYS A 1 282 ? 27.318 -20.496 -9.461 1.00 83.62 282 CYS A O 1
ATOM 2122 N N . ARG A 1 283 ? 26.933 -18.311 -9.803 1.00 78.62 283 ARG A N 1
ATOM 2123 C CA . ARG A 1 283 ? 27.728 -17.830 -8.653 1.00 78.62 283 ARG A CA 1
ATOM 2124 C C . ARG A 1 283 ? 26.990 -17.904 -7.318 1.00 78.62 283 ARG A C 1
ATOM 2126 O O . ARG A 1 283 ? 27.642 -17.897 -6.283 1.00 78.62 283 ARG A O 1
ATOM 2133 N N . GLN A 1 284 ? 25.660 -17.929 -7.331 1.00 59.06 284 GLN A N 1
ATOM 2134 C CA . GLN A 1 284 ? 24.821 -17.951 -6.126 1.00 59.06 284 GLN A CA 1
ATOM 2135 C C . GLN A 1 284 ? 24.513 -19.379 -5.624 1.00 59.06 284 GLN A C 1
ATOM 2137 O O . GLN A 1 284 ? 23.442 -19.608 -5.059 1.00 59.06 284 GLN A O 1
ATOM 2142 N N . VAL A 1 285 ? 25.425 -20.332 -5.853 1.00 43.97 285 VAL A N 1
ATOM 2143 C CA . VAL A 1 285 ? 25.344 -21.730 -5.382 1.00 43.97 285 VAL A CA 1
ATOM 2144 C C . VAL A 1 285 ? 26.306 -21.944 -4.224 1.00 43.97 285 VAL A C 1
ATOM 2146 O O . VAL A 1 285 ? 27.468 -21.501 -4.351 1.00 43.97 285 VAL A O 1
#

Sequence (285 aa):
MQFSSSKQVRAFLQSSMEGIVLETYGSGNAPNNCPELLDLLRKATDSNVVILNCTQCLRGSVSSVYATGKEIFWLKGLPLANGCETVIETLMDAGVIPGGDMTPEAALAKLSYVLSKPGLTFDQKKKMLNKNLRGEITVVPIGTQITLKDCKFIQEIAKYLLISCKEELTAVRDALTPSLACVAAKNGDLTALKVLQDLGGNLSSGDYDGRTPLHVASCEGNLKVVRHLLKSGATVYAKDRLGATPLMNAIKFRNHKVIELLHKTGAHLSSQELVNVGTELCRQV

InterPro domains:
  IPR002110 Ankyrin repeat [PF12796] (183-271)
  IPR002110 Ankyrin repeat [PR01415] (210-225)
  IPR002110 Ankyrin repeat [PR01415] (258-272)
  IPR002110 Ankyrin repeat [PS50088] (209-241)
  IPR002110 Ankyrin repeat [PS50088] (242-274)
  IPR002110 Ankyrin repeat [SM00248] (176-205)
  IPR002110 Ankyrin repeat [SM00248] (209-238)
  IPR002110 Ankyrin repeat [SM00248] (242-271)
  IPR006034 Asparaginase/glutaminase-like [PIRSF001220] (6-134)
  IPR006034 Asparaginase/glutaminase-like [PS51732] (1-132)
  IPR006034 Asparaginase/glutaminase-like [PTHR11707] (90-272)
  IPR027473 L-asparaginase, C-terminal [G3DSA:3.40.50.40] (2-140)
  IPR036152 Asparaginase/glutaminase-like superfamily [SSF53774] (5-139)
  IPR036770 Ankyrin repeat-containing domain superfamily [G3DSA:1.25.40.20] (154-277)
  IPR036770 Ankyrin repeat-containing domain superfamily [SSF48403] (156-273)
  IPR040919 Asparaginase/glutaminase, C-terminal [PF17763] (6-128)

pLDDT: mean 79.53, std 17.58, range [32.0, 97.69]

Foldseek 3Di:
DDDPDPVVLVVVLDDPAQEDEAEDEDQFADDPVHPCPLVSLLVSVVVNYAYEYHYPDPFFWNDPPPDPPPVVCVVPVDDDPPPDPPPPDGSVNSVYHTQTGADSVRLVVLLVVLSPDPPDDSVRSSVSSLDDDPVRHDNPPPPPPVQCVVPVVLVVVCVVVVPDDPVVSVVSLALCQQVQLLVCLLVLPPRSNVSSVVVVYDQQAHHPQQDGSLLNNLLNLSLVNNVVCVVSPHDQCRAGNVRDGSLLSNVLNVSVSSNVVSVVVVDDDDPVRVVVSVVVSVVVD

Secondary structure (DSSP, 8-state):
----SHHHHHHHT-TT--EEEEEEBTTTBPPTT-THHHHHHHHHHHTT-EEEEEESSSS----TT--TTHHHHHHH-PPPTTS-------TTTTTPEE-TT--HHHHHHHHHHHHT-TT--HHHHHHHHTS-SSS-S----SSS---GGG--HHHHHHHHTT--SHHHHHHHHHHHHHHHHHHHHHTT-HHHHHHHHHTT--TT---TTS--HHHHHHHTT-HHHHHHHHHTT--TT---TTS--HHHHHHHTT-HHHHHHHHHTT----HHHHHHHHHHHHH--

Nearest PDB structures (foldseek):
  7dne-assembly1_A  TM=9.607E-01  e=1.771E-06  synthetic construct
  5kba-assembly1_B  TM=9.668E-01  e=5.183E-06  synthetic construct
  5ooy-assembly2_E  TM=9.448E-01  e=5.183E-06  synthetic construct
  7tcd-assembly1_A  TM=6.961E-01  e=1.035E-06  synthetic construct
  7qnl-assembly1_AAA  TM=5.629E-01  e=1.507E-06  synthetic construct